Protein 5HT7 (pdb70)

Solvent-accessible surface area: 11469 Å² total; per-residue (Å²): 13,2,0,4,12,43,40,74,29,50,6,71,29,8,17,6,47,88,44,12,32,47,5,70,47,7,141,41,10,142,44,71,6,142,0,0,4,4,113,60,15,50,6,82,0,13,111,89,60,89,75,102,42,72,14,171,32,86,3,20,88,29,74,32,58,38,0,52,120,107,50,1,97,74,5,7,0,0,83,82,61,83,12,2,0,4,16,47,39,83,30,44,5,60,24,10,22,8,36,94,51,14,35,53,5,67,50,8,140,29,13,122,51,75,7,136,0,0,4,3,110,62,13,46,4,80,0,15,114,87,60,98,58,102,39,70,9,175,31,90,3,18,89,29,73,34,58,35,0,69,120,110,55,4,94,70,5,7,0,0,76,73,71,82,10,1,0,4,14,55,42,71,25,36,9,66,26,9,21,7,41,96,52,12,34,52,2,60,59,7,142,35,3,137,47,57,3,120,0,0,4,4,100,59,16,50,5,80,0,12,112,87,61,93,61,104,43,70,15,181,32,82,2,21,84,27,63,30,60,37,0,62,120,114,56,4,99,64,5,8,0,0,72,83,63,81

Radius of gyration: 18.24 Å; Cα contacts (8 Å, |Δi|>4): 646; chains: 3; bounding box: 51×49×30 Å

Sequence (246 aa):
AVLFADANQRGVHKHIFESDADVGADIAFNATPRSMVVLSGVWRLYREPNFQSPYEAEFGPGIYPSIADYGINVIGSMKRISAVLFADANQRGVHKHIFESDADVGADIAFNATPRSMVVLSGVWRLYREPNFQSPYEAEFGPGIYPSIADYGINVIGSMKRISAVLFADANQRGVHKHIFESDADVGADIAFNATPRSMVVLSGVWRLYREPNFQSPYEAEFGPGIYPSIADYGINVIGSMKRIS

Secondary structure (DSSP, 8-state):
-EEEEETTTEEEEEE-SSEES-GGG-TT--S---EEEE-SS-EEEEEETTTEEEEEEEE-SEEES-GGGGT----SEEEE--/-EEEEETTTEEEEEE--SEES-GGG-TT--S---EEEE-SS-EEEEEEGGGEEEEEEEE-SEEES-GGGGT----SEEEE--/-EEEEETTTEEEEEE--SEES-GGG-TT--S---EEEE-SS-EEEEEEGGGEEEEEEEE-SEEES-GGGGT----SEEEE--

Organism: Methanothrix thermoacetophila (strain DSM 6194 / JCM 14653 / NBRC 101360 / PT) (NCBI:txid349307)

Foldseek 3Di:
DKFAQAFPRDHDMDDDDQKDQFPPVPPSCPHFTFWDAAQAAKKWFAQAGRPPHTQPDIDGGDTGRGCVVSVGGHGGMMGGPD/DKFAQAFPRDHDMDDDDQKDQFPPVDPSVPHWTFWDAAQAAKKWFAQAGRRPHIQPDIGGGDTGRGCVVSVDTHGGMMGGPD/DKFAQAFPRDHQIDDDDQKDQFPCVDPSDPHFGFWDFAQAAKKWFAQAGRPPHIDPDIDGGDTGRGCVVVVDTHGGMMGGPD

Structure (mmCIF, N/CA/C/O backbone):
data_5HT7
#
_entry.id   5HT7
#
_cell.length_a   94.732
_cell.length_b   52.821
_cell.length_c   51.718
_cell.angle_alpha   90.00
_cell.angle_beta   100.48
_cell.angle_gamma   90.00
#
_symmetry.space_group_name_H-M   'C 1 2 1'
#
loop_
_entity.id
_entity.type
_entity.pdbx_description
1 polymer 'Uncharacterized protein'
2 non-polymer 'FE (II) ION'
3 water water
#
loop_
_atom_site.group_PDB
_atom_site.id
_atom_site.type_symbol
_atom_site.label_atom_id
_atom_site.label_alt_id
_atom_site.label_comp_id
_atom_site.label_asym_id
_atom_site.label_entity_id
_atom_site.label_seq_id
_atom_site.pdbx_PDB_ins_code
_atom_site.Cartn_x
_atom_site.Cartn_y
_atom_site.Cartn_z
_atom_site.occupancy
_atom_site.B_iso_or_equiv
_atom_site.auth_seq_id
_atom_site.auth_comp_id
_atom_site.auth_asym_id
_atom_site.auth_atom_id
_atom_site.pdbx_PDB_model_num
ATOM 1 N N . ALA A 1 2 ? 11.024 26.166 15.967 1.00 25.81 2 ALA A N 1
ATOM 2 C CA . ALA A 1 2 ? 9.835 25.579 15.351 1.00 24.85 2 ALA A CA 1
ATOM 3 C C . ALA A 1 2 ? 10.230 24.840 14.096 1.00 19.72 2 ALA A C 1
ATOM 4 O O . ALA A 1 2 ? 11.306 25.085 13.554 1.00 20.55 2 ALA A O 1
ATOM 6 N N . VAL A 1 3 ? 9.363 23.941 13.636 1.00 20.77 3 VAL A N 1
ATOM 7 C CA . VAL A 1 3 ? 9.567 23.285 12.354 1.00 18.02 3 VAL A CA 1
ATOM 8 C C . VAL A 1 3 ? 8.332 23.425 11.476 1.00 19.32 3 VAL A C 1
ATOM 9 O O . VAL A 1 3 ? 7.227 23.153 11.931 1.00 18.89 3 VAL A O 1
ATOM 13 N N . LEU A 1 4 ? 8.529 23.853 10.231 1.00 19.89 4 LEU A N 1
ATOM 14 C CA . LEU A 1 4 ? 7.444 23.961 9.252 1.00 18.64 4 LEU A CA 1
ATOM 15 C C . LEU A 1 4 ? 7.515 22.788 8.311 1.00 20.04 4 LEU A C 1
ATOM 16 O O . LEU A 1 4 ? 8.603 22.330 7.989 1.00 18.53 4 LEU A O 1
ATOM 21 N N . PHE A 1 5 ? 6.355 22.335 7.845 1.00 21.81 5 PHE A N 1
ATOM 22 C CA . PHE A 1 5 ? 6.277 21.190 6.952 1.00 19.21 5 PHE A CA 1
ATOM 23 C C . PHE A 1 5 ? 5.399 21.525 5.754 1.00 22.87 5 PHE A C 1
ATOM 24 O O . PHE A 1 5 ? 4.341 22.138 5.910 1.00 22.15 5 PHE A O 1
ATOM 32 N N . ALA A 1 6 ? 5.825 21.105 4.572 1.00 20.82 6 ALA A N 1
ATOM 33 C CA . ALA A 1 6 ? 5.057 21.349 3.349 1.00 26.35 6 ALA A CA 1
ATOM 34 C C . ALA A 1 6 ? 3.698 20.645 3.340 1.00 25.45 6 ALA A C 1
ATOM 35 O O . ALA A 1 6 ? 2.729 21.173 2.805 1.00 27.55 6 ALA A O 1
ATOM 37 N N . ASP A 1 7 ? 3.617 19.448 3.910 1.00 25.21 7 ASP A N 1
ATOM 38 C CA . ASP A 1 7 ? 2.353 18.727 3.916 1.00 25.62 7 ASP A CA 1
ATOM 39 C C . ASP A 1 7 ? 1.750 18.672 5.306 1.00 25.41 7 ASP A C 1
ATOM 40 O O . ASP A 1 7 ? 2.432 18.898 6.303 1.00 25.05 7 ASP A O 1
ATOM 45 N N . ALA A 1 8 ? 0.462 18.354 5.367 1.00 27.52 8 ALA A N 1
ATOM 46 C CA . ALA A 1 8 ? -0.205 18.156 6.641 1.00 26.68 8 ALA A CA 1
ATOM 47 C C . ALA A 1 8 ? 0.418 16.987 7.401 1.00 27.11 8 ALA A C 1
ATOM 48 O O . ALA A 1 8 ? 1.062 16.122 6.805 1.00 28.25 8 ALA A O 1
ATOM 50 N N . ASN A 1 9 ? 0.241 16.984 8.718 1.00 24.66 9 ASN A N 1
ATOM 51 C CA . ASN A 1 9 ? 0.669 15.883 9.571 1.00 27.17 9 ASN A CA 1
ATOM 52 C C . ASN A 1 9 ? 2.179 15.655 9.550 1.00 27.37 9 ASN A C 1
ATOM 53 O O . ASN A 1 9 ? 2.647 14.507 9.634 1.00 26.45 9 ASN A O 1
ATOM 58 N N . GLN A 1 10 ? 2.926 16.759 9.452 1.00 24.52 10 GLN A N 1
ATOM 59 C CA . GLN A 1 10 ? 4.377 16.745 9.639 1.00 22.63 10 GLN A CA 1
ATOM 60 C C . GLN A 1 10 ? 5.074 15.872 8.595 1.00 22.97 10 GLN A C 1
ATOM 61 O O . GLN A 1 10 ? 5.960 15.073 8.915 1.00 23.32 10 GLN A O 1
ATOM 67 N N . ARG A 1 11 ? 4.670 16.038 7.341 1.00 24.04 11 ARG A N 1
ATOM 68 C CA . ARG A 1 11 ? 5.276 15.313 6.242 1.00 21.61 11 ARG A CA 1
ATOM 69 C C . ARG A 1 11 ? 5.671 16.290 5.146 1.00 25.77 11 ARG A C 1
ATOM 70 O O . ARG A 1 11 ? 5.306 17.470 5.198 1.00 21.77 11 ARG A O 1
ATOM 78 N N . GLY A 1 12 ? 6.429 15.816 4.162 1.00 21.28 12 GLY A N 1
ATOM 79 C CA . GLY A 1 12 ? 6.921 16.689 3.112 1.00 23.83 12 GLY A CA 1
ATOM 80 C C . GLY A 1 12 ? 8.203 17.397 3.516 1.00 24.60 12 GLY A C 1
ATOM 81 O O . GLY A 1 12 ? 8.704 17.194 4.626 1.00 21.72 12 GLY A O 1
ATOM 82 N N . VAL A 1 13 ? 8.753 18.214 2.617 1.00 23.87 13 VAL A N 1
ATOM 83 C CA . VAL A 1 13 ? 9.966 18.962 2.940 1.00 21.30 13 VAL A CA 1
ATOM 84 C C . VAL A 1 13 ? 9.717 19.831 4.181 1.00 23.46 13 VAL A C 1
ATOM 85 O O . VAL A 1 13 ? 8.605 20.289 4.415 1.00 21.11 13 VAL A O 1
ATOM 89 N N . HIS A 1 14 ? 10.749 20.009 4.998 1.00 22.11 14 HIS A N 1
ATOM 90 C CA . HIS A 1 14 ? 10.570 20.739 6.242 1.00 18.31 14 HIS A CA 1
ATOM 91 C C . HIS A 1 14 ? 11.613 21.835 6.362 1.00 20.28 14 HIS A C 1
ATOM 92 O O . HIS A 1 14 ? 12.618 21.835 5.645 1.00 21.17 14 HIS A O 1
ATOM 99 N N . LYS A 1 15 ? 11.356 22.767 7.274 1.00 19.01 15 LYS A N 1
ATOM 100 C CA . LYS A 1 15 ? 12.182 23.942 7.466 1.00 20.90 15 LYS A CA 1
ATOM 101 C C . LYS A 1 15 ? 12.283 24.256 8.955 1.00 18.93 15 LYS A C 1
ATOM 102 O O . LYS A 1 15 ? 11.267 24.419 9.616 1.00 17.17 15 LYS A O 1
ATOM 108 N N . HIS A 1 16 ? 13.507 24.345 9.465 1.00 19.35 16 HIS A N 1
ATOM 109 C CA . HIS A 1 16 ? 13.753 24.695 10.860 1.00 18.84 16 HIS A CA 1
ATOM 110 C C . HIS A 1 16 ? 13.835 26.186 11.049 1.00 20.82 16 HIS A C 1
ATOM 111 O O . HIS A 1 16 ? 14.553 26.874 10.305 1.00 20.38 16 HIS A O 1
ATOM 118 N N . ILE A 1 17 ? 13.136 26.677 12.064 1.00 19.07 17 ILE A N 1
ATOM 119 C CA . ILE A 1 17 ? 13.147 28.101 12.380 1.00 21.87 17 ILE A CA 1
ATOM 120 C C . ILE A 1 17 ? 13.796 28.312 13.738 1.00 22.90 17 ILE A C 1
ATOM 121 O O . ILE A 1 17 ? 13.333 27.766 14.738 1.00 22.89 17 ILE A O 1
ATOM 126 N N . PHE A 1 18 ? 14.872 29.091 13.770 1.00 23.15 18 PHE A N 1
ATOM 127 C CA . PHE A 1 18 ? 15.553 29.369 15.020 1.00 27.68 18 PHE A CA 1
ATOM 128 C C . PHE A 1 18 ? 15.327 30.823 15.374 1.00 25.02 18 PHE A C 1
ATOM 129 O O . PHE A 1 18 ? 15.822 31.715 14.684 1.00 25.94 18 PHE A O 1
ATOM 137 N N . GLU A 1 19 ? 14.519 31.033 16.410 1.00 22.37 19 GLU A N 1
ATOM 138 C CA . GLU A 1 19 ? 14.190 32.367 16.937 1.00 27.79 19 GLU A CA 1
ATOM 139 C C . GLU A 1 19 ? 13.266 33.171 16.031 1.00 27.18 19 GLU A C 1
ATOM 140 O O . GLU A 1 19 ? 12.234 33.664 16.483 1.00 30.81 19 GLU A O 1
ATOM 146 N N . SER A 1 20 ? 13.627 33.311 14.758 1.00 25.16 20 SER A N 1
ATOM 147 C CA . SER A 1 20 ? 12.764 34.027 13.826 1.00 24.02 20 SER A CA 1
ATOM 148 C C . SER A 1 20 ? 13.161 33.775 12.399 1.00 25.24 20 SER A C 1
ATOM 149 O O . SER A 1 20 ? 14.251 33.261 12.126 1.00 24.52 20 SER A O 1
ATOM 152 N N . ASP A 1 21 ? 12.263 34.139 11.488 1.00 24.82 21 ASP A N 1
ATOM 153 C CA . ASP A 1 21 ? 12.583 34.190 10.071 1.00 27.68 21 ASP A CA 1
ATOM 154 C C . ASP A 1 21 ? 11.833 35.363 9.473 1.00 28.68 21 ASP A C 1
ATOM 155 O O . ASP A 1 21 ? 10.605 35.341 9.418 1.00 28.04 21 ASP A O 1
ATOM 160 N N . ALA A 1 22 ? 12.565 36.385 9.026 1.00 26.52 22 ALA A N 1
ATOM 161 C CA . ALA A 1 22 ? 11.929 37.599 8.526 1.00 28.83 22 ALA A CA 1
ATOM 162 C C . ALA A 1 22 ? 11.426 37.441 7.097 1.00 28.74 22 ALA A C 1
ATOM 163 O O . ALA A 1 22 ? 10.764 38.328 6.574 1.00 26.35 22 ALA A O 1
ATOM 165 N N . ASP A 1 23 ? 11.738 36.316 6.460 1.00 27.74 23 ASP A N 1
ATOM 166 C CA . ASP A 1 23 ? 11.390 36.147 5.052 1.00 26.03 23 ASP A CA 1
ATOM 167 C C . ASP A 1 23 ? 11.351 34.668 4.685 1.00 25.34 23 ASP A C 1
ATOM 168 O O . ASP A 1 23 ? 12.247 34.182 4.003 1.00 26.75 23 ASP A O 1
ATOM 173 N N . VAL A 1 24 ? 10.326 33.960 5.157 1.00 24.77 24 VAL A N 1
ATOM 174 C CA . VAL A 1 24 ? 10.228 32.513 4.934 1.00 25.36 24 VAL A CA 1
ATOM 175 C C . VAL A 1 24 ? 10.245 32.198 3.437 1.00 29.24 24 VAL A C 1
ATOM 176 O O . VAL A 1 24 ? 10.913 31.253 2.992 1.00 30.36 24 VAL A O 1
ATOM 180 N N . GLY A 1 25 ? 9.565 33.034 2.655 1.00 27.34 25 GLY A N 1
ATOM 181 C CA . GLY A 1 25 ? 9.436 32.815 1.219 1.00 27.65 25 GLY A CA 1
ATOM 182 C C . GLY A 1 25 ? 10.698 33.050 0.407 1.00 28.73 25 GLY A C 1
ATOM 183 O O . GLY A 1 25 ? 10.738 32.777 -0.792 1.00 30.19 25 GLY A O 1
ATOM 184 N N . ALA A 1 26 ? 11.731 33.572 1.056 1.00 27.08 26 ALA A N 1
ATOM 185 C CA . ALA A 1 26 ? 13.009 33.796 0.399 1.00 30.73 26 ALA A CA 1
ATOM 186 C C . ALA A 1 26 ? 13.838 32.507 0.374 1.00 31.32 26 ALA A C 1
ATOM 187 O O . ALA A 1 26 ? 14.873 32.446 -0.280 1.00 33.10 26 ALA A O 1
ATOM 189 N N . ASP A 1 27 ? 13.367 31.481 1.079 1.00 28.16 27 ASP A N 1
ATOM 190 C CA . ASP A 1 27 ? 14.050 30.190 1.135 1.00 29.66 27 ASP A CA 1
ATOM 191 C C . ASP A 1 27 ? 13.669 29.334 -0.065 1.00 30.56 27 ASP A C 1
ATOM 192 O O . ASP A 1 27 ? 12.625 28.697 -0.061 1.00 30.99 27 ASP A O 1
ATOM 197 N N . ILE A 1 28 ? 14.532 29.299 -1.075 1.00 34.79 28 ILE A N 1
ATOM 198 C CA . ILE A 1 28 ? 14.247 28.564 -2.305 1.00 39.00 28 ILE A CA 1
ATOM 199 C C . ILE A 1 28 ? 14.131 27.061 -2.088 1.00 39.79 28 ILE A C 1
ATOM 200 O O . ILE A 1 28 ? 13.478 26.364 -2.870 1.00 42.21 28 ILE A O 1
ATOM 205 N N . ALA A 1 29 ? 14.753 26.560 -1.026 1.00 38.23 29 ALA A N 1
ATOM 206 C CA . ALA A 1 29 ? 14.711 25.132 -0.724 1.00 34.97 29 ALA A CA 1
ATOM 207 C C . ALA A 1 29 ? 13.389 24.742 -0.077 1.00 34.63 29 ALA A C 1
ATOM 208 O O . ALA A 1 29 ? 13.096 23.562 0.102 1.00 35.69 29 ALA A O 1
ATOM 210 N N . PHE A 1 30 ? 12.595 25.743 0.282 1.00 33.26 30 PHE A N 1
ATOM 211 C CA . PHE A 1 30 ? 11.282 25.499 0.863 1.00 32.04 30 PHE A CA 1
ATOM 212 C C . PHE A 1 30 ? 10.227 26.107 -0.061 1.00 37.85 30 PHE A C 1
ATOM 213 O O . PHE A 1 30 ? 9.497 27.016 0.322 1.00 33.01 30 PHE A O 1
ATOM 221 N N . ASN A 1 31 ? 10.181 25.605 -1.291 1.00 41.68 31 ASN A N 1
ATOM 222 C CA . ASN A 1 31 ? 9.267 26.122 -2.300 1.00 41.10 31 ASN A CA 1
ATOM 223 C C . ASN A 1 31 ? 7.866 25.544 -2.108 1.00 42.78 31 ASN A C 1
ATOM 224 O O . ASN A 1 31 ? 7.392 24.758 -2.934 1.00 39.97 31 ASN A O 1
ATOM 229 N N . ALA A 1 32 ? 7.215 25.935 -1.015 1.00 35.85 32 ALA A N 1
ATOM 230 C CA . ALA A 1 32 ? 5.877 25.450 -0.699 1.00 38.38 32 ALA A CA 1
ATOM 231 C C . ALA A 1 32 ? 5.269 26.268 0.422 1.00 38.07 32 ALA A C 1
ATOM 232 O O . ALA A 1 32 ? 5.975 26.801 1.276 1.00 35.45 32 ALA A O 1
ATOM 234 N N . THR A 1 33 ? 3.950 26.371 0.415 1.00 34.36 33 THR A N 1
ATOM 235 C CA . THR A 1 33 ? 3.253 26.943 1.546 1.00 38.37 33 THR A CA 1
ATOM 236 C C . THR A 1 33 ? 3.235 25.895 2.635 1.00 32.44 33 THR A C 1
ATOM 237 O O . THR A 1 33 ? 3.003 24.715 2.368 1.00 35.80 33 THR A O 1
ATOM 241 N N . PRO A 1 34 ? 3.523 26.302 3.869 1.00 26.73 34 PRO A N 1
ATOM 242 C CA . PRO A 1 34 ? 3.523 25.298 4.938 1.00 28.03 34 PRO A CA 1
ATOM 243 C C . PRO A 1 34 ? 2.106 24.841 5.285 1.00 28.73 34 PRO A C 1
ATOM 244 O O . PRO A 1 34 ? 1.183 25.655 5.271 1.00 27.87 34 PRO A O 1
ATOM 248 N N . ARG A 1 35 ? 1.931 23.551 5.574 1.00 24.66 35 ARG A N 1
ATOM 249 C CA . ARG A 1 35 ? 0.621 23.029 5.928 1.00 21.72 35 ARG A CA 1
ATOM 250 C C . ARG A 1 35 ? 0.560 22.400 7.306 1.00 25.61 35 ARG A C 1
ATOM 251 O O . ARG A 1 35 ? -0.522 22.083 7.792 1.00 28.34 35 ARG A O 1
ATOM 259 N N . SER A 1 36 ? 1.715 22.206 7.941 1.00 23.43 36 SER A N 1
ATOM 260 C CA . SER A 1 36 ? 1.724 21.837 9.346 1.00 21.62 36 SER A CA 1
ATOM 261 C C . SER A 1 36 ? 2.974 22.377 10.021 1.00 20.20 36 SER A C 1
ATOM 262 O O . SER A 1 36 ? 3.873 22.903 9.363 1.00 19.09 36 SER A O 1
ATOM 265 N N . MET A 1 37 ? 3.006 22.266 11.342 1.00 20.50 37 MET A N 1
ATOM 266 C CA . MET A 1 37 ? 4.056 22.900 12.117 1.00 20.43 37 MET A CA 1
ATOM 267 C C . MET A 1 37 ? 4.235 22.208 13.454 1.00 22.63 37 MET A C 1
ATOM 268 O O . MET A 1 37 ? 3.263 21.722 14.055 1.00 23.08 37 MET A O 1
ATOM 273 N N . VAL A 1 38 ? 5.484 22.137 13.912 1.00 22.59 38 VAL A N 1
ATOM 274 C CA . VAL A 1 38 ? 5.754 21.692 15.262 1.00 23.64 38 VAL A CA 1
ATOM 275 C C . VAL A 1 38 ? 6.468 22.814 15.995 1.00 25.04 38 VAL A C 1
ATOM 276 O O . VAL A 1 38 ? 7.409 23.407 15.472 1.00 22.93 38 VAL A O 1
ATOM 280 N N . VAL A 1 39 ? 5.987 23.143 17.184 1.00 23.67 39 VAL A N 1
ATOM 281 C CA . VAL A 1 39 ? 6.667 24.127 18.012 1.00 25.17 39 VAL A CA 1
ATOM 282 C C . VAL A 1 39 ? 7.324 23.381 19.161 1.00 27.71 39 VAL A C 1
ATOM 283 O O . VAL A 1 39 ? 6.645 22.679 19.910 1.00 28.92 39 VAL A O 1
ATOM 287 N N . LEU A 1 40 ? 8.640 23.514 19.289 1.00 26.97 40 LEU A N 1
ATOM 288 C CA . LEU A 1 40 ? 9.380 22.766 20.300 1.00 32.51 40 LEU A CA 1
ATOM 289 C C . LEU A 1 40 ? 9.513 23.549 21.599 1.00 37.14 40 LEU A C 1
ATOM 290 O O . LEU A 1 40 ? 9.487 22.983 22.687 1.00 35.41 40 LEU A O 1
ATOM 295 N N . SER A 1 41 ? 9.657 24.858 21.483 1.00 35.01 41 SER A N 1
ATOM 296 C CA . SER A 1 41 ? 9.771 25.683 22.671 1.00 40.22 41 SER A CA 1
ATOM 297 C C . SER A 1 41 ? 9.338 27.101 22.373 1.00 37.26 41 SER A C 1
ATOM 298 O O . SER A 1 41 ? 9.412 27.557 21.230 1.00 41.87 41 SER A O 1
ATOM 301 N N . GLY A 1 42 ? 8.878 27.790 23.410 1.00 40.63 42 GLY A N 1
ATOM 302 C CA . GLY A 1 42 ? 8.462 29.168 23.286 1.00 37.73 42 GLY A CA 1
ATOM 303 C C . GLY A 1 42 ? 7.101 29.304 22.640 1.00 34.92 42 GLY A C 1
ATOM 304 O O . GLY A 1 42 ? 6.500 28.316 22.207 1.00 33.88 42 GLY A O 1
ATOM 305 N N . VAL A 1 43 ? 6.628 30.544 22.585 1.00 32.90 43 VAL A N 1
ATOM 306 C CA . VAL A 1 43 ? 5.378 30.901 21.940 1.00 33.47 43 VAL A CA 1
ATOM 307 C C . VAL A 1 43 ? 5.689 31.735 20.704 1.00 33.72 43 VAL A C 1
ATOM 308 O O . VAL A 1 43 ? 6.492 32.668 20.766 1.00 33.82 43 VAL A O 1
ATOM 312 N N . TRP A 1 44 ? 5.063 31.390 19.580 1.00 29.61 44 TRP A N 1
ATOM 313 C CA . TRP A 1 44 ? 5.417 32.005 18.304 1.00 28.82 44 TRP A CA 1
ATOM 314 C C . TRP A 1 44 ? 4.275 32.820 17.702 1.00 28.56 44 TRP A C 1
ATOM 315 O O . TRP A 1 44 ? 3.096 32.450 17.800 1.00 31.95 44 TRP A O 1
ATOM 326 N N . ARG A 1 45 ? 4.639 33.928 17.071 1.00 30.20 45 ARG A N 1
ATOM 327 C CA . ARG A 1 45 ? 3.700 34.712 16.289 1.00 30.84 45 ARG A CA 1
ATOM 328 C C . ARG A 1 45 ? 4.030 34.532 14.805 1.00 30.79 45 ARG A C 1
ATOM 329 O O . ARG A 1 45 ? 5.200 34.587 14.408 1.00 29.41 45 ARG A O 1
ATOM 337 N N . LEU A 1 46 ? 3.000 34.290 14.003 1.00 28.21 46 LEU A N 1
ATOM 338 C CA . LEU A 1 46 ? 3.145 34.086 12.562 1.00 26.98 46 LEU A CA 1
ATOM 339 C C . LEU A 1 46 ? 2.568 35.276 11.815 1.00 25.37 46 LEU A C 1
ATOM 340 O O . LEU A 1 46 ? 1.589 35.861 12.256 1.00 29.69 46 LEU A O 1
ATOM 345 N N . TYR A 1 47 ? 3.156 35.611 10.672 1.00 27.25 47 TYR A N 1
ATOM 346 C CA . TYR A 1 47 ? 2.749 36.790 9.913 1.00 30.43 47 TYR A CA 1
ATOM 347 C C . TYR A 1 47 ? 2.515 36.436 8.448 1.00 32.05 47 TYR A C 1
ATOM 348 O O . TYR A 1 47 ? 3.194 35.558 7.911 1.00 29.29 47 TYR A O 1
ATOM 357 N N . ARG A 1 48 ? 1.584 37.135 7.799 1.00 28.96 48 ARG A N 1
ATOM 358 C CA . ARG A 1 48 ? 1.297 36.906 6.380 1.00 28.75 48 ARG A CA 1
ATOM 359 C C . ARG A 1 48 ? 2.390 37.427 5.461 1.00 30.58 48 ARG A C 1
ATOM 360 O O . ARG A 1 48 ? 2.636 36.854 4.395 1.00 34.32 48 ARG A O 1
ATOM 368 N N . GLU A 1 49 ? 3.027 38.525 5.867 1.00 27.94 49 GLU A N 1
ATOM 369 C CA . GLU A 1 49 ? 4.015 39.205 5.037 1.00 30.62 49 GLU A CA 1
ATOM 370 C C . GLU A 1 49 ? 5.414 39.085 5.638 1.00 29.93 49 GLU A C 1
ATOM 371 O O . GLU A 1 49 ? 5.557 38.795 6.822 1.00 28.92 49 GLU A O 1
ATOM 377 N N . PRO A 1 50 ? 6.451 39.316 4.821 1.00 29.38 50 PRO A N 1
ATOM 378 C CA . PRO A 1 50 ? 7.822 39.349 5.343 1.00 27.39 50 PRO A CA 1
ATOM 379 C C . PRO A 1 50 ? 7.999 40.441 6.393 1.00 31.57 50 PRO A C 1
ATOM 380 O O . PRO A 1 50 ? 7.168 41.351 6.461 1.00 29.24 50 PRO A O 1
ATOM 384 N N . ASN A 1 51 ? 9.059 40.339 7.192 1.00 28.13 51 ASN A N 1
ATOM 385 C CA . ASN A 1 51 ? 9.480 41.434 8.066 1.00 30.87 51 ASN A CA 1
ATOM 386 C C . ASN A 1 51 ? 8.464 41.745 9.148 1.00 31.50 51 ASN A C 1
ATOM 387 O O . ASN A 1 51 ? 8.275 42.909 9.530 1.00 31.94 51 ASN A O 1
ATOM 392 N N . PHE A 1 52 ? 7.809 40.688 9.620 1.00 29.74 52 PHE A N 1
ATOM 393 C CA . PHE A 1 52 ? 6.961 40.728 10.805 1.00 28.29 52 PHE A CA 1
ATOM 394 C C . PHE A 1 52 ? 5.825 41.732 10.654 1.00 32.16 52 PHE A C 1
ATOM 395 O O . PHE A 1 52 ? 5.543 42.516 11.558 1.00 30.57 52 PHE A O 1
ATOM 403 N N . GLN A 1 53 ? 5.175 41.676 9.495 1.00 31.19 53 GLN A N 1
ATOM 404 C CA . GLN A 1 53 ? 4.026 42.520 9.203 1.00 32.06 53 GLN A CA 1
ATOM 405 C C . GLN A 1 53 ? 2.792 41.674 8.900 1.00 34.87 53 GLN A C 1
ATOM 406 O O . GLN A 1 53 ? 2.897 40.589 8.318 1.00 27.97 53 GLN A O 1
ATOM 412 N N . SER A 1 54 ? 1.638 42.181 9.330 1.00 30.44 54 SER A N 1
ATOM 413 C CA . SER A 1 54 ? 0.341 41.524 9.193 1.00 33.98 54 SER A CA 1
ATOM 414 C C . SER A 1 54 ? 0.286 40.174 9.902 1.00 33.76 54 SER A C 1
ATOM 415 O O . SER A 1 54 ? 0.239 39.118 9.252 1.00 30.47 54 SER A O 1
ATOM 418 N N . PRO A 1 55 ? 0.249 40.207 11.237 1.00 33.21 55 PRO A N 1
ATOM 419 C CA . PRO A 1 55 ? 0.233 38.978 12.035 1.00 31.35 55 PRO A CA 1
ATOM 420 C C . PRO A 1 55 ? -1.107 38.256 12.002 1.00 34.71 55 PRO A C 1
ATOM 421 O O . PRO A 1 55 ? -2.157 38.887 11.912 1.00 30.08 55 PRO A O 1
ATOM 425 N N . TYR A 1 56 ? -1.055 36.930 12.049 1.00 34.00 56 TYR A N 1
ATOM 426 C CA . TYR A 1 56 ? -2.231 36.128 12.330 1.00 36.62 56 TYR A CA 1
ATOM 427 C C . TYR A 1 56 ? -2.584 36.298 13.802 1.00 36.48 56 TYR A C 1
ATOM 428 O O . TYR A 1 56 ? -1.716 36.600 14.609 1.00 35.30 56 TYR A O 1
ATOM 437 N N . GLU A 1 57 ? -3.848 36.106 14.155 1.00 39.94 57 GLU A N 1
ATOM 438 C CA . GLU A 1 57 ? -4.263 36.311 15.540 1.00 44.67 57 GLU A CA 1
ATOM 439 C C . GLU A 1 57 ? -3.815 35.154 16.429 1.00 45.44 57 GLU A C 1
ATOM 440 O O . GLU A 1 57 ? -3.348 35.366 17.555 1.00 46.96 57 GLU A O 1
ATOM 446 N N . ALA A 1 58 ? -3.940 33.936 15.913 1.00 44.91 58 ALA A N 1
ATOM 447 C CA . ALA A 1 58 ? -3.563 32.742 16.659 1.00 44.73 58 ALA A CA 1
ATOM 448 C C . ALA A 1 58 ? -2.066 32.703 16.946 1.00 47.48 58 ALA A C 1
ATOM 449 O O . ALA A 1 58 ? -1.251 32.833 16.027 1.00 44.11 58 ALA A O 1
ATOM 451 N N . GLU A 1 59 ? -1.716 32.510 18.216 1.00 46.82 59 GLU A N 1
ATOM 452 C CA . GLU A 1 59 ? -0.324 32.340 18.620 1.00 41.45 59 GLU A CA 1
ATOM 453 C C . GLU A 1 59 ? -0.067 30.921 19.112 1.00 40.39 59 GLU A C 1
ATOM 454 O O . GLU A 1 59 ? -0.940 30.294 19.716 1.00 39.47 59 GLU A O 1
ATOM 460 N N . PHE A 1 60 ? 1.139 30.417 18.863 1.00 36.19 60 PHE A N 1
ATOM 461 C CA . PHE A 1 60 ? 1.389 28.985 19.019 1.00 33.85 60 PHE A CA 1
ATOM 462 C C . PHE A 1 60 ? 2.473 28.669 20.036 1.00 34.93 60 PHE A C 1
ATOM 463 O O . PHE A 1 60 ? 3.635 29.038 19.854 1.00 33.82 60 PHE A O 1
ATOM 471 N N . GLY A 1 61 ? 2.087 27.978 21.104 1.00 33.15 61 GLY A N 1
ATOM 472 C CA . GLY A 1 61 ? 3.042 27.497 22.084 1.00 31.70 61 GLY A CA 1
ATOM 473 C C . GLY A 1 61 ? 3.478 26.104 21.676 1.00 33.16 61 GLY A C 1
ATOM 474 O O . GLY A 1 61 ? 3.072 25.624 20.617 1.00 33.10 61 GLY A O 1
ATOM 475 N N . PRO A 1 62 ? 4.292 25.443 22.510 1.00 33.83 62 PRO A N 1
ATOM 476 C CA . PRO A 1 62 ? 4.786 24.095 22.192 1.00 33.00 62 PRO A CA 1
ATOM 477 C C . PRO A 1 62 ? 3.653 23.137 21.853 1.00 34.17 62 PRO A C 1
ATOM 478 O O . PRO A 1 62 ? 2.615 23.175 22.512 1.00 32.13 62 PRO A O 1
ATOM 482 N N . GLY A 1 63 ? 3.839 22.320 20.817 1.00 28.58 63 GLY A N 1
ATOM 483 C CA . GLY A 1 63 ? 2.812 21.396 20.383 1.00 32.34 63 GLY A CA 1
ATOM 484 C C . GLY A 1 63 ? 2.968 20.959 18.936 1.00 31.89 63 GLY A C 1
ATOM 485 O O . GLY A 1 63 ? 3.873 21.401 18.233 1.00 28.01 63 GLY A O 1
ATOM 486 N N . ILE A 1 64 ? 2.067 20.090 18.503 1.00 28.28 64 ILE A N 1
ATOM 487 C CA . ILE A 1 64 ? 2.046 19.561 17.147 1.00 30.13 64 ILE A CA 1
ATOM 488 C C . ILE A 1 64 ? 0.777 20.041 16.441 1.00 33.16 64 ILE A C 1
ATOM 489 O O . ILE A 1 64 ? -0.337 19.785 16.912 1.00 35.91 64 ILE A O 1
ATOM 494 N N . TYR A 1 65 ? 0.944 20.741 15.321 1.00 28.74 65 TYR A N 1
ATOM 495 C CA . TYR A 1 65 ? -0.183 21.336 14.593 1.00 27.98 65 TYR A CA 1
ATOM 496 C C . TYR A 1 65 ? -0.300 20.772 13.178 1.00 28.23 65 TYR A C 1
ATOM 497 O O . TYR A 1 65 ? 0.265 21.319 12.236 1.00 27.16 65 TYR A O 1
ATOM 506 N N . PRO A 1 66 ? -1.050 19.668 13.029 1.00 32.57 66 PRO A N 1
ATOM 507 C CA . PRO A 1 66 ? -1.056 18.854 11.804 1.00 29.51 66 PRO A CA 1
ATOM 508 C C . PRO A 1 66 ? -1.710 19.512 10.606 1.00 29.52 66 PRO A C 1
ATOM 509 O O . PRO A 1 66 ? -1.521 19.034 9.489 1.00 28.79 66 PRO A O 1
ATOM 513 N N . SER A 1 67 ? -2.479 20.575 10.827 1.00 30.87 67 SER A N 1
ATOM 514 C CA . SER A 1 67 ? -3.142 21.261 9.721 1.00 28.49 67 SER A CA 1
ATOM 515 C C . SER A 1 67 ? -3.361 22.734 10.033 1.00 35.52 67 SER A C 1
ATOM 516 O O . SER A 1 67 ? -4.421 23.116 10.529 1.00 38.06 67 SER A O 1
ATOM 519 N N . ILE A 1 68 ? -2.376 23.574 9.739 1.00 33.00 68 ILE A N 1
ATOM 520 C CA . ILE A 1 68 ? -2.469 24.950 10.213 1.00 33.34 68 ILE A CA 1
ATOM 521 C C . ILE A 1 68 ? -3.497 25.752 9.405 1.00 35.84 68 ILE A C 1
ATOM 522 O O . ILE A 1 68 ? -3.876 26.846 9.802 1.00 38.51 68 ILE A O 1
ATOM 527 N N . ALA A 1 69 ? -3.963 25.196 8.291 1.00 36.73 69 ALA A N 1
ATOM 528 C CA . ALA A 1 69 ? -5.089 25.784 7.568 1.00 41.09 69 ALA A CA 1
ATOM 529 C C . ALA A 1 69 ? -6.331 25.880 8.459 1.00 42.85 69 ALA A C 1
ATOM 530 O O . ALA A 1 69 ? -7.158 26.770 8.276 1.00 45.45 69 ALA A O 1
ATOM 532 N N . ASP A 1 70 ? -6.453 24.976 9.428 1.00 42.14 70 ASP A N 1
ATOM 533 C CA . ASP A 1 70 ? -7.552 25.039 10.392 1.00 43.40 70 ASP A CA 1
ATOM 534 C C . ASP A 1 70 ? -7.574 26.368 11.152 1.00 46.50 70 ASP A C 1
ATOM 535 O O . ASP A 1 70 ? -8.635 26.853 11.541 1.00 48.76 70 ASP A O 1
ATOM 540 N N . TYR A 1 71 ? -6.398 26.947 11.362 1.00 42.94 71 TYR A N 1
ATOM 541 C CA . TYR A 1 71 ? -6.275 28.215 12.069 1.00 44.42 71 TYR A CA 1
ATOM 542 C C . TYR A 1 71 ? -6.345 29.390 11.097 1.00 44.60 71 TYR A C 1
ATOM 543 O O . TYR A 1 71 ? -6.089 30.535 11.471 1.00 49.78 71 TYR A O 1
ATOM 552 N N . GLY A 1 72 ? -6.679 29.098 9.844 1.00 43.11 72 GLY A N 1
ATOM 553 C CA . GLY A 1 72 ? -6.793 30.124 8.822 1.00 43.56 72 GLY A CA 1
ATOM 554 C C . GLY A 1 72 ? -5.463 30.597 8.267 1.00 46.74 72 GLY A C 1
ATOM 555 O O . GLY A 1 72 ? -5.370 31.667 7.657 1.00 43.69 72 GLY A O 1
ATOM 556 N N . ILE A 1 73 ? -4.426 29.795 8.473 1.00 41.59 73 ILE A N 1
ATOM 557 C CA . ILE A 1 73 ? -3.096 30.157 8.019 1.00 37.22 73 ILE A CA 1
ATOM 558 C C . ILE A 1 73 ? -2.744 29.378 6.773 1.00 42.73 73 ILE A C 1
ATOM 559 O O . ILE A 1 73 ? -2.669 28.144 6.802 1.00 42.97 73 ILE A O 1
ATOM 564 N N . ASN A 1 74 ? -2.536 30.084 5.671 1.00 39.03 74 ASN A N 1
ATOM 565 C CA . ASN A 1 74 ? -2.195 29.400 4.432 1.00 44.76 74 ASN A CA 1
ATOM 566 C C . ASN A 1 74 ? -0.837 29.852 3.896 1.00 43.97 74 ASN A C 1
ATOM 567 O O . ASN A 1 74 ? -0.194 29.136 3.127 1.00 42.40 74 ASN A O 1
ATOM 572 N N . VAL A 1 75 ? -0.397 31.034 4.316 1.00 38.71 75 VAL A N 1
ATOM 573 C CA . VAL A 1 75 ? 0.915 31.529 3.931 1.00 35.99 75 VAL A CA 1
ATOM 574 C C . VAL A 1 75 ? 1.625 32.138 5.139 1.00 35.49 75 VAL A C 1
ATOM 575 O O . VAL A 1 75 ? 1.001 32.788 5.973 1.00 33.79 75 VAL A O 1
ATOM 579 N N . ILE A 1 76 ? 2.927 31.897 5.249 1.00 32.27 76 ILE A N 1
ATOM 580 C CA . ILE A 1 76 ? 3.710 32.474 6.337 1.00 25.95 76 ILE A CA 1
ATOM 581 C C . ILE A 1 76 ? 4.847 33.289 5.746 1.00 30.50 76 ILE A C 1
ATOM 582 O O . ILE A 1 76 ? 5.828 32.741 5.236 1.00 26.00 76 ILE A O 1
ATOM 587 N N . GLY A 1 77 ? 4.716 34.610 5.790 1.00 26.57 77 GLY A N 1
ATOM 588 C CA . GLY A 1 77 ? 5.751 35.450 5.232 1.00 24.85 77 GLY A CA 1
ATOM 589 C C . GLY A 1 77 ? 6.909 35.606 6.196 1.00 24.49 77 GLY A C 1
ATOM 590 O O . GLY A 1 77 ? 8.043 35.837 5.781 1.00 26.83 77 GLY A O 1
ATOM 591 N N . SER A 1 78 ? 6.611 35.514 7.486 1.00 25.22 78 SER A N 1
ATOM 592 C CA . SER A 1 78 ? 7.631 35.619 8.523 1.00 26.78 78 SER A CA 1
ATOM 593 C C . SER A 1 78 ? 7.070 35.065 9.828 1.00 25.23 78 SER A C 1
ATOM 594 O O . SER A 1 78 ? 5.856 34.871 9.960 1.00 28.32 78 SER A O 1
ATOM 597 N N . MET A 1 79 ? 7.951 34.792 10.784 1.00 25.76 79 MET A N 1
ATOM 598 C CA . MET A 1 79 ? 7.519 34.332 12.099 1.00 25.83 79 MET A CA 1
ATOM 599 C C . MET A 1 79 ? 8.623 34.566 13.112 1.00 26.02 79 MET A C 1
ATOM 600 O O . MET A 1 79 ? 9.798 34.615 12.759 1.00 27.97 79 MET A O 1
ATOM 605 N N . LYS A 1 80 ? 8.244 34.715 14.372 1.00 23.79 80 LYS A N 1
ATOM 606 C CA . LYS A 1 80 ? 9.226 34.979 15.416 1.00 27.14 80 LYS A CA 1
ATOM 607 C C . LYS A 1 80 ? 8.718 34.534 16.779 1.00 30.17 80 LYS A C 1
ATOM 608 O O . LYS A 1 80 ? 7.517 34.534 17.053 1.00 30.14 80 LYS A O 1
ATOM 614 N N . ARG A 1 81 ? 9.661 34.138 17.619 1.00 27.89 81 ARG A N 1
ATOM 615 C CA . ARG A 1 81 ? 9.378 33.742 18.981 1.00 29.55 81 ARG A CA 1
ATOM 616 C C . ARG A 1 81 ? 9.121 34.998 19.797 1.00 36.10 81 ARG A C 1
ATOM 617 O O . ARG A 1 81 ? 9.935 35.913 19.786 1.00 34.75 81 ARG A O 1
ATOM 625 N N . ILE A 1 82 ? 7.993 35.060 20.494 1.00 34.48 82 ILE A N 1
ATOM 626 C CA . ILE A 1 82 ? 7.700 36.261 21.275 1.00 40.39 82 ILE A CA 1
ATOM 627 C C . ILE A 1 82 ? 8.010 36.085 22.758 1.00 42.63 82 ILE A C 1
ATOM 628 O O . ILE A 1 82 ? 8.087 37.066 23.507 1.00 43.45 82 ILE A O 1
ATOM 633 N N . SER A 1 83 ? 8.200 34.839 23.177 1.00 40.33 83 SER A N 1
ATOM 634 C CA . SER A 1 83 ? 8.552 34.542 24.558 1.00 45.50 83 SER A CA 1
ATOM 635 C C . SER A 1 83 ? 9.310 33.226 24.646 1.00 45.98 83 SER A C 1
ATOM 636 O O . SER A 1 83 ? 9.029 32.295 23.890 1.00 45.87 83 SER A O 1
ATOM 639 N N . ALA B 1 2 ? 12.982 11.676 17.448 1.00 21.68 2 ALA B N 1
ATOM 640 C CA . ALA B 1 2 ? 14.008 10.881 16.780 1.00 17.54 2 ALA B CA 1
ATOM 641 C C . ALA B 1 2 ? 14.221 11.438 15.377 1.00 19.29 2 ALA B C 1
ATOM 642 O O . ALA B 1 2 ? 13.388 12.210 14.879 1.00 20.13 2 ALA B O 1
ATOM 644 N N . VAL B 1 3 ? 15.333 11.067 14.749 1.00 18.77 3 VAL B N 1
ATOM 645 C CA . VAL B 1 3 ? 15.597 11.480 13.366 1.00 18.70 3 VAL B CA 1
ATOM 646 C C . VAL B 1 3 ? 16.002 10.257 12.546 1.00 18.18 3 VAL B C 1
ATOM 647 O O . VAL B 1 3 ? 16.942 9.545 12.919 1.00 16.74 3 VAL B O 1
ATOM 651 N N . LEU B 1 4 ? 15.316 10.035 11.428 1.00 16.98 4 LEU B N 1
ATOM 652 C CA . LEU B 1 4 ? 15.637 8.924 10.533 1.00 18.71 4 LEU B CA 1
ATOM 653 C C . LEU B 1 4 ? 16.497 9.433 9.381 1.00 19.39 4 LEU B C 1
ATOM 654 O O . LEU B 1 4 ? 16.222 10.511 8.875 1.00 19.19 4 LEU B O 1
ATOM 659 N N . PHE B 1 5 ? 17.513 8.673 8.962 1.00 20.14 5 PHE B N 1
ATOM 660 C CA . PHE B 1 5 ? 18.342 9.066 7.809 1.00 18.55 5 PHE B CA 1
ATOM 661 C C . PHE B 1 5 ? 18.338 7.977 6.728 1.00 20.93 5 PHE B C 1
ATOM 662 O O . PHE B 1 5 ? 18.386 6.788 7.035 1.00 20.25 5 PHE B O 1
ATOM 670 N N . ALA B 1 6 ? 18.303 8.391 5.464 1.00 21.87 6 ALA B N 1
ATOM 671 C CA . ALA B 1 6 ? 18.222 7.439 4.352 1.00 24.61 6 ALA B CA 1
ATOM 672 C C . ALA B 1 6 ? 19.538 6.691 4.166 1.00 24.17 6 ALA B C 1
ATOM 673 O O . ALA B 1 6 ? 19.546 5.549 3.709 1.00 25.68 6 ALA B O 1
ATOM 675 N N . ASP B 1 7 ? 20.649 7.338 4.505 1.00 22.11 7 ASP B N 1
ATOM 676 C CA . ASP B 1 7 ? 21.954 6.705 4.378 1.00 21.33 7 ASP B CA 1
ATOM 677 C C . ASP B 1 7 ? 22.527 6.362 5.743 1.00 24.57 7 ASP B C 1
ATOM 678 O O . ASP B 1 7 ? 22.149 6.947 6.751 1.00 22.97 7 ASP B O 1
ATOM 683 N N . ALA B 1 8 ? 23.442 5.402 5.776 1.00 21.50 8 ALA B N 1
ATOM 684 C CA . ALA B 1 8 ? 24.105 5.068 7.031 1.00 24.32 8 ALA B CA 1
ATOM 685 C C . ALA B 1 8 ? 24.943 6.241 7.534 1.00 22.65 8 ALA B C 1
ATOM 686 O O . ALA B 1 8 ? 25.259 7.169 6.774 1.00 24.67 8 ALA B O 1
ATOM 688 N N . ASN B 1 9 ? 25.292 6.205 8.819 1.00 21.93 9 ASN B N 1
ATOM 689 C CA . ASN B 1 9 ? 26.145 7.226 9.414 1.00 22.30 9 ASN B CA 1
ATOM 690 C C . ASN B 1 9 ? 25.529 8.625 9.324 1.00 26.40 9 ASN B C 1
ATOM 691 O O . ASN B 1 9 ? 26.234 9.616 9.113 1.00 24.39 9 ASN B O 1
ATOM 696 N N . GLN B 1 10 ? 24.211 8.686 9.485 1.00 21.67 10 GLN B N 1
ATOM 697 C CA . GLN B 1 10 ? 23.483 9.950 9.637 1.00 21.64 10 GLN B CA 1
ATOM 698 C C . GLN B 1 10 ? 23.699 10.884 8.445 1.00 22.99 10 GLN B C 1
ATOM 699 O O . GLN B 1 10 ? 24.006 12.062 8.617 1.00 21.91 10 GLN B O 1
ATOM 705 N N . ARG B 1 11 ? 23.516 10.354 7.242 1.00 23.59 11 ARG B N 1
ATOM 706 C CA . ARG B 1 11 ? 23.639 11.141 6.020 1.00 24.27 11 ARG B CA 1
ATOM 707 C C . ARG B 1 11 ? 22.426 10.884 5.144 1.00 23.96 11 ARG B C 1
ATOM 708 O O . ARG B 1 11 ? 21.596 10.031 5.458 1.00 20.84 11 ARG B O 1
ATOM 716 N N . GLY B 1 12 ? 22.294 11.643 4.057 1.00 22.73 12 GLY B N 1
ATOM 717 C CA . GLY B 1 12 ? 21.161 11.466 3.161 1.00 25.37 12 GLY B CA 1
ATOM 718 C C . GLY B 1 12 ? 19.926 12.220 3.629 1.00 24.18 12 GLY B C 1
ATOM 719 O O . GLY B 1 12 ? 19.976 12.928 4.639 1.00 21.08 12 GLY B O 1
ATOM 720 N N . VAL B 1 13 ? 18.825 12.082 2.892 1.00 20.30 13 VAL B N 1
ATOM 721 C CA . VAL B 1 13 ? 17.574 12.742 3.262 1.00 20.94 13 VAL B CA 1
ATOM 722 C C . VAL B 1 1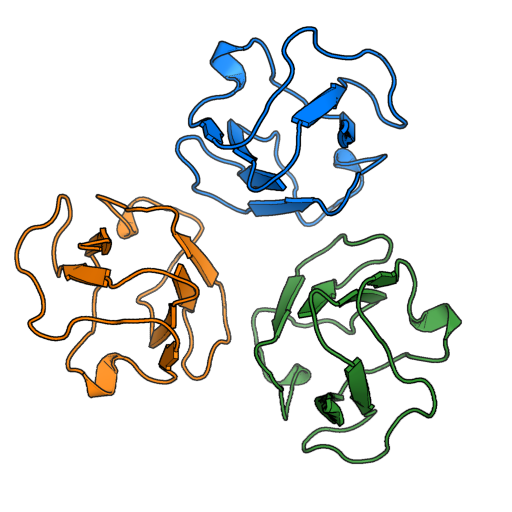3 ? 17.176 12.269 4.655 1.00 21.64 13 VAL B C 1
ATOM 723 O O . VAL B 1 13 ? 17.450 11.126 5.013 1.00 19.88 13 VAL B O 1
ATOM 727 N N . HIS B 1 14 ? 16.586 13.149 5.459 1.00 19.79 14 HIS B N 1
ATOM 728 C CA . HIS B 1 14 ? 16.253 12.765 6.819 1.00 22.14 14 HIS B CA 1
ATOM 729 C C . HIS B 1 14 ? 14.822 13.156 7.159 1.00 22.98 14 HIS B C 1
ATOM 730 O O . HIS B 1 14 ? 14.189 13.921 6.425 1.00 21.67 14 HIS B O 1
ATOM 737 N N . LYS B 1 15 ? 14.309 12.616 8.264 1.00 20.43 15 LYS B N 1
ATOM 738 C CA . LYS B 1 15 ? 12.914 12.805 8.656 1.00 17.81 15 LYS B CA 1
ATOM 739 C C . LYS B 1 15 ? 12.818 12.900 10.170 1.00 18.57 15 LYS B C 1
ATOM 740 O O . LYS B 1 15 ? 13.357 12.049 10.881 1.00 16.77 15 LYS B O 1
ATOM 746 N N . HIS B 1 16 ? 12.152 13.946 10.653 1.00 18.02 16 HIS B N 1
ATOM 747 C CA . HIS B 1 16 ? 11.967 14.150 12.094 1.00 16.60 16 HIS B CA 1
ATOM 748 C C . HIS B 1 16 ? 10.708 13.504 12.598 1.00 19.92 16 HIS B C 1
ATOM 749 O O . HIS B 1 16 ? 9.631 13.686 12.014 1.00 19.46 16 HIS B O 1
ATOM 756 N N . ILE B 1 17 ? 10.844 12.779 13.705 1.00 18.18 17 ILE B N 1
ATOM 757 C CA . ILE B 1 17 ? 9.727 12.061 14.300 1.00 16.02 17 ILE B CA 1
ATOM 758 C C . ILE B 1 17 ? 9.404 12.675 15.638 1.00 17.68 17 ILE B C 1
ATOM 759 O O . ILE B 1 17 ? 10.288 12.833 16.477 1.00 18.90 17 ILE B O 1
ATOM 764 N N . PHE B 1 18 ? 8.141 13.024 15.835 1.00 18.81 18 PHE B N 1
ATOM 765 C CA . PHE B 1 18 ? 7.694 13.645 17.076 1.00 22.87 18 PHE B CA 1
ATOM 766 C C . PHE B 1 18 ? 6.727 12.724 17.794 1.00 21.02 18 PHE B C 1
ATOM 767 O O . PHE B 1 18 ? 5.594 12.579 17.373 1.00 22.85 18 PHE B O 1
ATOM 775 N N . GLU B 1 19 ? 7.212 12.090 18.862 1.00 23.80 19 GLU B N 1
ATOM 776 C CA . GLU B 1 19 ? 6.444 11.155 19.701 1.00 23.57 19 GLU B CA 1
ATOM 777 C C . GLU B 1 19 ? 6.084 9.844 19.001 1.00 25.78 19 GLU B C 1
ATOM 778 O O . GLU B 1 19 ? 6.267 8.780 19.572 1.00 23.67 19 GLU B O 1
ATOM 784 N N . SER B 1 20 ? 5.572 9.920 17.780 1.00 21.18 20 SER B N 1
ATOM 785 C CA . SER B 1 20 ? 5.208 8.717 17.027 1.00 24.15 20 SER B CA 1
ATOM 786 C C . SER B 1 20 ? 4.933 9.033 15.574 1.00 26.24 20 SER B C 1
ATOM 787 O O . SER B 1 20 ? 4.765 10.205 15.194 1.00 23.59 20 SER B O 1
ATOM 790 N N . ASP B 1 21 ? 4.873 7.972 14.772 1.00 22.45 21 ASP B N 1
ATOM 791 C CA . ASP B 1 21 ? 4.476 8.060 13.369 1.00 23.28 21 ASP B CA 1
ATOM 792 C C . ASP B 1 21 ? 3.841 6.720 13.017 1.00 20.95 21 ASP B C 1
ATOM 793 O O . ASP B 1 21 ? 4.526 5.710 12.992 1.00 21.53 21 ASP B O 1
ATOM 798 N N . ALA B 1 22 ? 2.533 6.714 12.785 1.00 23.09 22 ALA B N 1
ATOM 799 C CA . ALA B 1 22 ? 1.801 5.491 12.455 1.00 22.74 22 ALA B CA 1
ATOM 800 C C . ALA B 1 22 ? 1.998 5.046 11.002 1.00 26.41 22 ALA B C 1
ATOM 801 O O . ALA B 1 22 ? 1.574 3.961 10.610 1.00 23.71 22 ALA B O 1
ATOM 803 N N . ASP B 1 23 ? 2.649 5.872 10.194 1.00 24.86 23 ASP B N 1
ATOM 804 C CA . ASP B 1 23 ? 2.810 5.528 8.787 1.00 23.62 23 ASP B CA 1
ATOM 805 C C . ASP B 1 23 ? 3.982 6.288 8.184 1.00 28.01 23 ASP B C 1
ATOM 806 O O . ASP B 1 23 ? 3.786 7.278 7.466 1.00 25.05 23 ASP B O 1
ATOM 811 N N . VAL B 1 24 ? 5.198 5.834 8.486 1.00 23.24 24 VAL B N 1
ATOM 812 C CA . VAL B 1 24 ? 6.409 6.517 8.035 1.00 22.73 24 VAL B CA 1
ATOM 813 C C . VAL B 1 24 ? 6.474 6.630 6.506 1.00 26.23 24 VAL B C 1
ATOM 814 O O . VAL B 1 24 ? 6.872 7.670 5.960 1.00 24.67 24 VAL B O 1
ATOM 818 N N . GLY B 1 25 ? 6.049 5.566 5.833 1.00 21.98 25 GLY B N 1
ATOM 819 C CA . GLY B 1 25 ? 6.078 5.485 4.381 1.00 25.56 25 GLY B CA 1
ATOM 820 C C . GLY B 1 25 ? 5.139 6.440 3.667 1.00 27.42 25 GLY B C 1
ATOM 821 O O . GLY B 1 25 ? 5.268 6.663 2.461 1.00 31.40 25 GLY B O 1
ATOM 822 N N . ALA B 1 26 ? 4.190 7.003 4.403 1.00 25.89 26 ALA B N 1
ATOM 823 C CA . ALA B 1 26 ? 3.224 7.941 3.833 1.00 26.97 26 ALA B CA 1
ATOM 824 C C . ALA B 1 26 ? 3.852 9.281 3.443 1.00 29.28 26 ALA B C 1
ATOM 825 O O . ALA B 1 26 ? 3.240 10.070 2.720 1.00 30.33 26 ALA B O 1
ATOM 827 N N . ASP B 1 27 ? 5.067 9.539 3.918 1.00 26.45 27 ASP B N 1
ATOM 828 C CA . ASP B 1 27 ? 5.757 10.805 3.654 1.00 29.29 27 ASP B CA 1
ATOM 829 C C . ASP B 1 27 ? 6.432 10.789 2.286 1.00 32.38 27 ASP B C 1
ATOM 830 O O . ASP B 1 27 ? 7.419 10.092 2.089 1.00 31.29 27 ASP B O 1
ATOM 835 N N . ILE B 1 28 ? 5.920 11.588 1.355 1.00 33.58 28 ILE B N 1
ATOM 836 C CA . ILE B 1 28 ? 6.454 11.621 -0.009 1.00 35.04 28 ILE B CA 1
ATOM 837 C C . ILE B 1 28 ? 7.899 12.107 -0.091 1.00 35.09 28 ILE B C 1
ATOM 838 O O . ILE B 1 28 ? 8.608 11.775 -1.035 1.00 39.37 28 ILE B O 1
ATOM 843 N N . ALA B 1 29 ? 8.333 12.886 0.895 1.00 32.11 29 ALA B N 1
ATOM 844 C CA . ALA B 1 29 ? 9.667 13.469 0.888 1.00 32.54 29 ALA B CA 1
ATOM 845 C C . ALA B 1 29 ? 10.705 12.560 1.539 1.00 35.21 29 ALA B C 1
ATOM 846 O O . ALA B 1 29 ? 11.894 12.858 1.519 1.00 33.82 29 ALA B O 1
ATOM 848 N N . PHE B 1 30 ? 10.262 11.461 2.137 1.00 31.39 30 PHE B N 1
ATOM 849 C CA . PHE B 1 30 ? 11.214 10.511 2.688 1.00 31.59 30 PHE B CA 1
ATOM 850 C C . PHE B 1 30 ? 11.170 9.301 1.788 1.00 35.34 30 PHE B C 1
ATOM 851 O O . PHE B 1 30 ? 10.502 8.317 2.077 1.00 32.80 30 PHE B O 1
ATOM 859 N N . ASN B 1 31 ? 11.890 9.414 0.675 1.00 41.75 31 ASN B N 1
ATOM 860 C CA . ASN B 1 31 ? 11.734 8.510 -0.452 1.00 48.42 31 ASN B CA 1
ATOM 861 C C . ASN B 1 31 ? 12.617 7.270 -0.372 1.00 48.53 31 ASN B C 1
ATOM 862 O O . ASN B 1 31 ? 13.106 6.796 -1.400 1.00 47.24 31 ASN B O 1
ATOM 867 N N . ALA B 1 32 ? 12.794 6.729 0.835 1.00 46.81 32 ALA B N 1
ATOM 868 C CA . ALA B 1 32 ? 13.732 5.624 1.022 1.00 41.84 32 ALA B CA 1
ATOM 869 C C . ALA B 1 32 ? 13.589 4.870 2.343 1.00 41.94 32 ALA B C 1
ATOM 870 O O . ALA B 1 32 ? 12.916 5.307 3.276 1.00 43.02 32 ALA B O 1
ATOM 872 N N . THR B 1 33 ? 14.242 3.715 2.392 1.00 42.16 33 THR B N 1
ATOM 873 C CA . THR B 1 33 ? 14.293 2.879 3.576 1.00 40.56 33 THR B CA 1
ATOM 874 C C . THR B 1 33 ? 15.408 3.403 4.464 1.00 34.75 33 THR B C 1
ATOM 875 O O . THR B 1 33 ? 16.535 3.583 4.000 1.00 34.30 33 THR B O 1
ATOM 879 N N . PRO B 1 34 ? 15.105 3.669 5.740 1.00 24.46 34 PRO B N 1
ATOM 880 C CA . PRO B 1 34 ? 16.116 4.353 6.553 1.00 25.21 34 PRO B CA 1
ATOM 881 C C . PRO B 1 34 ? 17.273 3.421 6.890 1.00 24.30 34 PRO B C 1
ATOM 882 O O . PRO B 1 34 ? 17.069 2.212 6.985 1.00 24.38 34 PRO B O 1
ATOM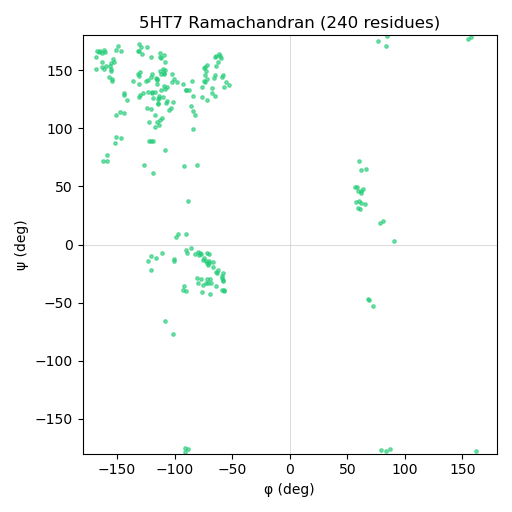 886 N N . ARG B 1 35 ? 18.469 3.969 7.048 1.00 21.97 35 ARG B N 1
ATOM 887 C CA . ARG B 1 35 ? 19.637 3.153 7.352 1.00 22.67 35 ARG B CA 1
ATOM 888 C C . ARG B 1 35 ? 20.346 3.571 8.621 1.00 23.10 35 ARG B C 1
ATOM 889 O O . ARG B 1 35 ? 21.197 2.835 9.130 1.00 22.64 35 ARG B O 1
ATOM 897 N N . SER B 1 36 ? 20.024 4.756 9.132 1.00 18.91 36 SER B N 1
ATOM 898 C CA . SER B 1 36 ? 20.559 5.157 10.423 1.00 19.34 36 SER B CA 1
ATOM 899 C C . SER B 1 36 ? 19.532 6.019 11.157 1.00 18.70 36 SER B C 1
ATOM 900 O O . SER B 1 36 ? 18.545 6.464 10.559 1.00 17.70 36 SER B O 1
ATOM 903 N N . MET B 1 37 ? 19.767 6.230 12.449 1.00 17.58 37 MET B N 1
ATOM 904 C CA . MET B 1 37 ? 18.791 6.896 13.309 1.00 16.88 37 MET B CA 1
ATOM 905 C C . MET B 1 37 ? 19.494 7.564 14.478 1.00 16.71 37 MET B C 1
ATOM 906 O O . MET B 1 37 ? 20.476 7.043 15.007 1.00 19.87 37 MET B O 1
ATOM 911 N N . VAL B 1 38 ? 19.003 8.733 14.871 1.00 18.00 38 VAL B N 1
ATOM 912 C CA . VAL B 1 38 ? 19.440 9.340 16.107 1.00 19.32 38 VAL B CA 1
ATOM 913 C C . VAL B 1 38 ? 18.214 9.487 16.995 1.00 20.91 38 VAL B C 1
ATOM 914 O O . VAL B 1 38 ? 17.184 9.972 16.549 1.00 19.50 38 VAL B O 1
ATOM 918 N N . VAL B 1 39 ? 18.326 9.049 18.240 1.00 18.60 39 VAL B N 1
ATOM 919 C CA . VAL B 1 39 ? 17.271 9.252 19.218 1.00 19.74 39 VAL B CA 1
ATOM 920 C C . VAL B 1 39 ? 17.753 10.327 20.162 1.00 22.11 39 VAL B C 1
ATOM 921 O O . VAL B 1 39 ? 18.827 10.213 20.766 1.00 21.72 39 VAL B O 1
ATOM 925 N N . LEU B 1 40 ? 16.967 11.381 20.271 1.0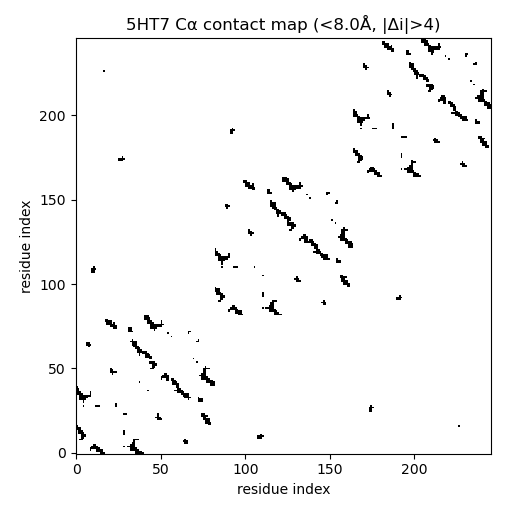0 21.99 40 LEU B N 1
ATOM 926 C CA . LEU B 1 40 ? 17.333 12.511 21.112 1.00 26.65 40 LEU B CA 1
ATOM 927 C C . LEU B 1 40 ? 16.761 12.358 22.516 1.00 28.85 40 LEU B C 1
ATOM 928 O O . LEU B 1 40 ? 17.405 12.679 23.508 1.00 27.69 40 LEU B O 1
ATOM 933 N N . SER B 1 41 ? 15.540 11.865 22.603 1.00 26.56 41 SER B N 1
ATOM 934 C CA . SER B 1 41 ? 14.948 11.626 23.907 1.00 28.85 41 SER B CA 1
ATOM 935 C C . SER B 1 41 ? 13.930 10.514 23.792 1.00 29.00 41 SER B C 1
ATOM 936 O O . SER B 1 41 ? 13.398 10.236 22.704 1.00 28.84 41 SER B O 1
ATOM 939 N N . GLY B 1 42 ? 13.668 9.872 24.916 1.00 27.21 42 GLY B N 1
ATOM 940 C CA . GLY B 1 42 ? 12.684 8.810 24.955 1.00 25.41 42 GLY B CA 1
ATOM 941 C C . GLY B 1 42 ? 13.269 7.488 24.515 1.00 24.74 42 GLY B C 1
ATOM 942 O O . GLY B 1 42 ? 14.402 7.409 24.031 1.00 22.28 42 GLY B O 1
ATOM 943 N N . VAL B 1 43 ? 12.486 6.437 24.704 1.00 20.16 43 VAL B N 1
ATOM 944 C CA . VAL B 1 43 ? 12.860 5.114 24.245 1.00 21.95 43 VAL B CA 1
ATOM 945 C C . VAL B 1 43 ? 11.819 4.711 23.228 1.00 21.93 43 VAL B C 1
ATOM 946 O O . VAL B 1 43 ? 10.609 4.844 23.475 1.00 21.14 43 VAL B O 1
ATOM 950 N N . TRP B 1 44 ? 12.291 4.235 22.078 1.00 22.37 44 TRP B N 1
ATOM 951 C CA . TRP B 1 44 ? 11.425 4.025 20.923 1.00 21.35 44 TRP B CA 1
ATOM 952 C C . TRP B 1 44 ? 11.287 2.565 20.523 1.00 20.86 44 TRP B C 1
ATOM 953 O O . TRP B 1 44 ? 12.255 1.791 20.558 1.00 20.55 44 TRP B O 1
ATOM 964 N N . ARG B 1 45 ? 10.078 2.214 20.109 1.00 20.93 45 ARG B N 1
ATOM 965 C CA . ARG B 1 45 ? 9.813 0.930 19.499 1.00 20.92 45 ARG B CA 1
ATOM 966 C C . ARG B 1 45 ? 9.601 1.137 17.998 1.00 22.45 45 ARG B C 1
ATOM 967 O O . ARG B 1 45 ? 8.943 2.085 17.597 1.00 23.31 45 ARG B O 1
ATOM 975 N N . LEU B 1 46 ? 10.208 0.281 17.180 1.00 22.18 46 LEU B N 1
ATOM 976 C CA . LEU B 1 46 ? 10.092 0.360 15.726 1.00 20.38 46 LEU B CA 1
ATOM 977 C C . LEU B 1 46 ? 9.249 -0.820 15.238 1.00 22.88 46 LEU B C 1
ATOM 978 O O . LEU B 1 46 ? 9.288 -1.888 15.837 1.00 22.93 46 LEU B O 1
ATOM 983 N N . TYR B 1 47 ? 8.498 -0.617 14.157 1.00 18.91 47 TYR B N 1
ATOM 984 C CA . TYR B 1 47 ? 7.582 -1.633 13.639 1.00 21.35 47 TYR B CA 1
ATOM 985 C C . TYR B 1 47 ? 7.756 -1.799 12.145 1.00 23.84 47 TYR B C 1
ATOM 986 O O . TYR B 1 47 ? 8.023 -0.826 11.441 1.00 21.34 47 TYR B O 1
ATOM 995 N N . ARG B 1 48 ? 7.572 -3.024 11.658 1.00 23.10 48 ARG B N 1
ATOM 996 C CA . ARG B 1 48 ? 7.701 -3.306 10.237 1.00 26.93 48 ARG B CA 1
ATOM 997 C C . ARG B 1 48 ? 6.543 -2.716 9.430 1.00 26.03 48 ARG B C 1
ATOM 998 O O . ARG B 1 48 ? 6.725 -2.299 8.275 1.00 25.69 48 ARG B O 1
ATOM 1006 N N . GLU B 1 49 ? 5.363 -2.682 10.044 1.00 26.58 49 GLU B N 1
ATOM 1007 C CA . GLU B 1 49 ? 4.131 -2.259 9.382 1.00 26.06 49 GLU B CA 1
ATOM 1008 C C . GLU B 1 49 ? 3.625 -0.934 9.943 1.00 26.39 49 GLU B C 1
ATOM 1009 O O . GLU B 1 49 ? 3.986 -0.554 11.053 1.00 25.46 49 GLU B O 1
ATOM 1015 N N . PRO B 1 50 ? 2.767 -0.240 9.183 1.00 23.06 50 PRO B N 1
ATOM 1016 C CA . PRO B 1 50 ? 2.046 0.937 9.674 1.00 24.48 50 PRO B CA 1
ATOM 1017 C C . PRO B 1 50 ? 1.160 0.616 10.871 1.00 28.71 50 PRO B C 1
ATOM 1018 O O . PRO B 1 50 ? 0.824 -0.556 11.069 1.00 29.90 50 PRO B O 1
ATOM 1022 N N . ASN B 1 51 ? 0.782 1.642 11.631 1.00 25.06 51 ASN B N 1
ATOM 1023 C CA . ASN B 1 51 ? -0.153 1.503 12.746 1.00 29.53 51 ASN B CA 1
ATOM 1024 C C . ASN B 1 51 ? 0.320 0.524 13.817 1.00 33.06 51 ASN B C 1
ATOM 1025 O O . ASN B 1 51 ? -0.491 -0.136 14.475 1.00 30.49 51 ASN B O 1
ATOM 1030 N N . PHE B 1 52 ? 1.640 0.449 13.970 1.00 24.86 52 PHE B N 1
ATOM 1031 C CA . PHE B 1 52 ? 2.299 -0.212 15.101 1.00 25.94 52 PHE B CA 1
ATOM 1032 C C . PHE B 1 52 ? 2.021 -1.704 15.159 1.00 29.05 52 PHE B C 1
ATOM 1033 O O . PHE B 1 52 ? 1.703 -2.244 16.212 1.00 30.05 52 PHE B O 1
ATOM 1041 N N . GLN B 1 53 ? 2.168 -2.355 14.011 1.00 26.03 53 GLN B N 1
ATOM 1042 C CA . GLN B 1 53 ? 2.032 -3.803 13.888 1.00 32.05 53 GLN B CA 1
ATOM 1043 C C . GLN B 1 53 ? 3.365 -4.432 13.480 1.00 31.08 53 GLN B C 1
ATOM 1044 O O . GLN B 1 53 ? 4.108 -3.866 12.676 1.00 28.06 53 GLN B O 1
ATOM 1050 N N . SER B 1 54 ? 3.660 -5.599 14.055 1.00 30.01 54 SER B N 1
ATOM 1051 C CA . SER B 1 54 ? 4.904 -6.328 13.800 1.00 29.78 54 SER B CA 1
ATOM 1052 C C . SER B 1 54 ? 6.145 -5.590 14.315 1.00 26.42 54 SER B C 1
ATOM 1053 O O . SER B 1 54 ? 7.019 -5.208 13.534 1.00 26.25 54 SER B O 1
ATOM 1056 N N . PRO B 1 55 ? 6.240 -5.425 15.640 1.00 29.59 55 PRO B N 1
ATOM 1057 C CA . PRO B 1 55 ? 7.389 -4.732 16.235 1.00 25.06 55 PRO B CA 1
ATOM 1058 C C . PRO B 1 55 ? 8.702 -5.456 16.029 1.00 29.56 55 PRO B C 1
ATOM 1059 O O . PRO B 1 55 ? 8.740 -6.698 15.998 1.00 29.10 55 PRO B O 1
ATOM 1063 N N . TYR B 1 56 ? 9.769 -4.680 15.877 1.00 28.17 56 TYR B N 1
ATOM 1064 C CA . TYR B 1 56 ? 11.118 -5.204 16.057 1.00 28.01 56 TYR B CA 1
ATOM 1065 C C . TYR B 1 56 ? 11.362 -5.383 17.546 1.00 26.99 56 TYR B C 1
ATOM 1066 O O . TYR B 1 56 ? 10.789 -4.669 18.370 1.00 24.62 56 TYR B O 1
ATOM 1075 N N . GLU B 1 57 ? 12.218 -6.328 17.913 1.00 28.99 57 GLU B N 1
ATOM 1076 C CA . GLU B 1 57 ? 12.459 -6.559 19.333 1.00 28.42 57 GLU B CA 1
ATOM 1077 C C . GLU B 1 57 ? 13.373 -5.496 19.955 1.00 27.61 57 GLU B C 1
ATOM 1078 O O . GLU B 1 57 ? 13.254 -5.173 21.137 1.00 33.85 57 GLU B O 1
ATOM 1084 N N . ALA B 1 58 ? 14.265 -4.928 19.164 1.00 27.87 58 ALA B N 1
ATOM 1085 C CA . ALA B 1 58 ? 15.180 -3.917 19.678 1.00 27.91 58 ALA B CA 1
ATOM 1086 C C . ALA B 1 58 ? 14.439 -2.631 20.066 1.00 28.76 58 ALA B C 1
ATOM 1087 O O . ALA B 1 58 ? 13.589 -2.165 19.325 1.00 28.43 58 ALA B O 1
ATOM 1089 N N . GLU B 1 59 ? 14.765 -2.080 21.234 1.00 24.54 59 GLU B N 1
ATOM 1090 C CA . GLU B 1 59 ? 14.193 -0.812 21.689 1.00 23.76 59 GLU B CA 1
ATOM 1091 C C . GLU B 1 59 ? 15.306 0.220 21.785 1.00 23.89 59 GLU B C 1
ATOM 1092 O O . GLU B 1 59 ? 16.404 -0.085 22.256 1.00 24.23 59 GLU B O 1
ATOM 1098 N N . PHE B 1 60 ? 15.034 1.445 21.339 1.00 19.70 60 PHE B N 1
ATOM 1099 C CA . PHE B 1 60 ? 16.102 2.423 21.155 1.00 22.63 60 PHE B CA 1
ATOM 1100 C C . PHE B 1 60 ? 15.959 3.631 22.051 1.00 20.97 60 PHE B C 1
ATOM 1101 O O . PHE B 1 60 ? 15.040 4.432 21.873 1.00 21.75 60 PHE B O 1
ATOM 1109 N N . GLY B 1 61 ? 16.873 3.762 23.011 1.00 21.79 61 GLY B N 1
ATOM 1110 C CA . GLY B 1 61 ? 16.956 4.959 23.831 1.00 20.09 61 GLY B CA 1
ATOM 1111 C C . GLY B 1 61 ? 17.859 5.983 23.157 1.00 23.58 61 GLY B C 1
ATOM 1112 O O . GLY B 1 61 ? 18.333 5.748 22.026 1.00 22.15 61 GLY B O 1
ATOM 1113 N N . PRO B 1 62 ? 18.113 7.116 23.839 1.00 22.13 62 PRO B N 1
ATOM 1114 C CA . PRO B 1 62 ? 18.928 8.190 23.258 1.00 22.20 62 PRO B CA 1
ATOM 1115 C C . PRO B 1 62 ? 20.278 7.665 22.820 1.00 26.28 62 PRO B C 1
ATOM 1116 O O . PRO B 1 62 ? 20.891 6.819 23.496 1.00 24.20 62 PRO B O 1
ATOM 1120 N N . GLY B 1 63 ? 20.726 8.143 21.669 1.00 21.14 63 GLY B N 1
ATOM 1121 C CA . GLY B 1 63 ? 21.948 7.650 21.074 1.00 23.72 63 GLY B CA 1
ATOM 1122 C C . GLY B 1 63 ? 21.996 7.836 19.567 1.00 24.42 63 GLY B C 1
ATOM 1123 O O . GLY B 1 63 ? 21.041 8.298 18.936 1.00 21.22 63 GLY B O 1
ATOM 1124 N N . ILE B 1 64 ? 23.129 7.445 19.002 1.00 23.11 64 ILE B N 1
ATOM 1125 C CA . ILE B 1 64 ? 23.379 7.495 17.575 1.00 23.08 64 ILE B CA 1
ATOM 1126 C C . ILE B 1 64 ? 23.520 6.079 17.060 1.00 24.62 64 ILE B C 1
ATOM 1127 O O . ILE B 1 64 ? 24.327 5.315 17.582 1.00 24.57 64 ILE B O 1
ATOM 1132 N N . TYR B 1 65 ? 22.730 5.726 16.049 1.00 21.62 65 TYR B N 1
ATOM 1133 C CA . TYR B 1 65 ? 22.694 4.362 15.518 1.00 20.42 65 TYR B CA 1
ATOM 1134 C C . TYR B 1 65 ? 23.044 4.372 14.033 1.00 23.93 65 TYR B C 1
ATOM 1135 O O . TYR B 1 65 ? 22.157 4.497 13.188 1.00 22.77 65 TYR B O 1
ATOM 1144 N N . PRO B 1 66 ? 24.343 4.255 13.712 1.00 23.69 66 PRO B N 1
ATOM 1145 C CA . PRO B 1 66 ? 24.841 4.548 12.357 1.00 24.19 66 PRO B CA 1
ATOM 1146 C C . PR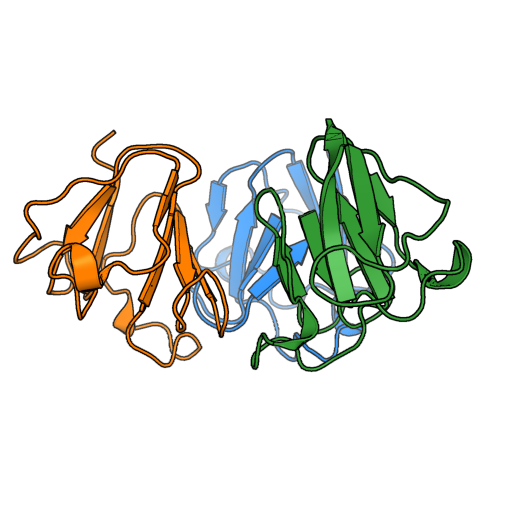O B 1 66 ? 24.456 3.527 11.304 1.00 23.06 66 PRO B C 1
ATOM 1147 O O . PRO B 1 66 ? 24.575 3.811 10.106 1.00 22.61 66 PRO B O 1
ATOM 1151 N N . SER B 1 67 ? 24.011 2.356 11.739 1.00 23.31 67 SER B N 1
ATOM 1152 C CA . SER B 1 67 ? 23.574 1.314 10.817 1.00 23.69 67 SER B CA 1
ATOM 1153 C C . SER B 1 67 ? 22.517 0.436 11.467 1.00 28.56 67 SER B C 1
ATOM 1154 O O . SER B 1 67 ? 22.853 -0.548 12.126 1.00 31.66 67 SER B 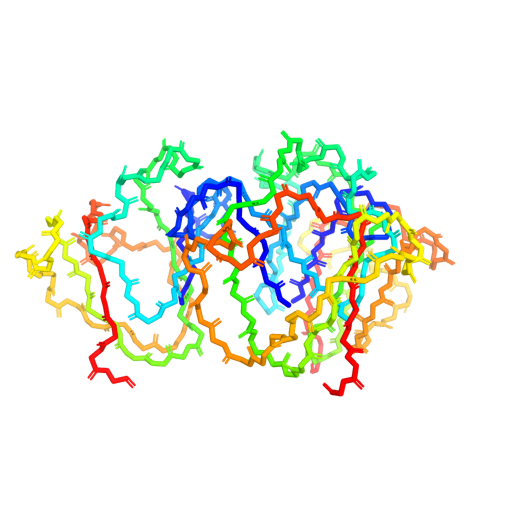O 1
ATOM 1157 N N . ILE B 1 68 ? 21.239 0.763 11.273 1.00 24.70 68 ILE B N 1
ATOM 1158 C CA . ILE B 1 68 ? 20.198 0.036 12.000 1.00 24.90 68 ILE B CA 1
ATOM 1159 C C . ILE B 1 68 ? 19.957 -1.353 11.418 1.00 28.30 68 ILE B C 1
ATOM 1160 O O . ILE B 1 68 ? 19.328 -2.192 12.062 1.00 31.64 68 ILE B O 1
ATOM 1165 N N . ALA B 1 69 ? 20.480 -1.603 10.221 1.00 30.80 69 ALA B N 1
ATOM 1166 C CA . ALA B 1 69 ? 20.496 -2.961 9.668 1.00 33.15 69 ALA B CA 1
ATOM 1167 C C . ALA B 1 69 ? 21.236 -3.924 10.604 1.00 35.74 69 ALA B C 1
ATOM 1168 O O . ALA B 1 69 ? 20.905 -5.110 10.663 1.00 38.07 69 ALA B O 1
ATOM 1170 N N . ASP B 1 70 ? 22.223 -3.412 11.343 1.00 32.03 70 ASP B N 1
ATOM 1171 C CA . ASP B 1 70 ? 22.940 -4.213 12.338 1.00 35.96 70 ASP B CA 1
ATOM 1172 C C . ASP B 1 70 ? 21.981 -4.785 13.372 1.00 39.70 70 ASP B C 1
ATOM 1173 O O . ASP B 1 70 ? 22.277 -5.797 14.002 1.00 40.70 70 ASP B O 1
ATOM 1178 N N . TYR B 1 71 ? 20.838 -4.123 13.553 1.00 37.40 71 TYR B N 1
ATOM 1179 C CA . TYR B 1 71 ? 19.827 -4.564 14.509 1.00 36.02 71 TYR B CA 1
ATOM 1180 C C . TYR B 1 71 ? 18.722 -5.374 13.843 1.00 38.69 71 TYR B C 1
ATOM 1181 O O . TYR B 1 71 ? 17.706 -5.674 14.471 1.00 45.21 71 TYR B O 1
ATOM 1190 N N . GLY B 1 72 ? 18.921 -5.715 12.571 1.00 38.25 72 GLY B N 1
ATOM 1191 C CA . GLY B 1 72 ? 17.950 -6.483 11.808 1.00 37.55 72 GLY B CA 1
ATOM 1192 C C . GLY B 1 72 ? 16.811 -5.646 11.254 1.00 37.69 72 GLY B C 1
ATOM 1193 O O . GLY B 1 72 ? 15.756 -6.174 10.906 1.00 38.69 72 GLY B O 1
ATOM 1194 N N . ILE B 1 73 ? 17.028 -4.337 11.161 1.00 38.69 73 ILE B N 1
ATOM 1195 C CA . ILE B 1 73 ? 15.972 -3.416 10.757 1.00 33.14 73 ILE B CA 1
ATOM 1196 C C . ILE B 1 73 ? 16.137 -2.926 9.328 1.00 37.35 73 ILE B C 1
ATOM 1197 O O . ILE B 1 73 ? 17.091 -2.223 8.991 1.00 35.79 73 ILE B O 1
ATOM 1202 N N . ASN B 1 74 ? 15.180 -3.294 8.494 1.00 37.60 74 ASN B N 1
ATOM 1203 C CA . ASN B 1 74 ? 15.141 -2.828 7.124 1.00 42.50 74 ASN B CA 1
ATOM 1204 C C . ASN B 1 74 ? 14.114 -1.708 6.975 1.00 40.23 74 ASN B C 1
ATOM 1205 O O . ASN B 1 74 ? 14.464 -0.531 6.911 1.00 46.19 74 ASN B O 1
ATOM 1210 N N . VAL B 1 75 ? 12.847 -2.090 6.939 1.00 37.65 75 VAL B N 1
ATOM 1211 C CA . VAL B 1 75 ? 11.752 -1.158 6.736 1.00 33.16 75 VAL B CA 1
ATOM 1212 C C . VAL B 1 75 ? 11.215 -0.687 8.086 1.00 29.70 75 VAL B C 1
ATOM 1213 O O . VAL B 1 75 ? 11.112 -1.470 9.031 1.00 31.15 75 VAL B O 1
ATOM 1217 N N . ILE B 1 76 ? 10.931 0.603 8.191 1.00 30.52 76 ILE B N 1
ATOM 1218 C CA . ILE B 1 76 ? 10.231 1.115 9.351 1.00 23.98 76 ILE B CA 1
ATOM 1219 C C . ILE B 1 76 ? 8.865 1.600 8.893 1.00 24.85 76 ILE B C 1
ATOM 1220 O O . ILE B 1 76 ? 8.743 2.660 8.282 1.00 26.47 76 ILE B O 1
ATOM 1225 N N . GLY B 1 77 ? 7.845 0.797 9.163 1.00 22.38 77 GLY B N 1
ATOM 1226 C CA . GLY B 1 77 ? 6.491 1.157 8.792 1.00 23.82 77 GLY B CA 1
ATOM 1227 C C . GLY B 1 77 ? 5.871 2.140 9.762 1.00 24.25 77 GLY B C 1
ATOM 1228 O O . GLY B 1 77 ? 5.062 2.979 9.372 1.00 21.48 77 GLY B O 1
ATOM 1229 N N . SER B 1 78 ? 6.246 2.027 11.037 1.00 20.46 78 SER B N 1
ATOM 1230 C CA . SER B 1 78 ? 5.772 2.948 12.065 1.00 18.66 78 SER B CA 1
ATOM 1231 C C . SER B 1 78 ? 6.718 2.874 13.249 1.00 21.28 78 SER B C 1
ATOM 1232 O O . SER B 1 78 ? 7.533 1.961 13.337 1.00 20.96 78 SER B O 1
ATOM 1235 N N . MET B 1 79 ? 6.616 3.838 14.156 1.00 20.00 79 MET B N 1
ATOM 1236 C CA . MET B 1 79 ? 7.483 3.842 15.329 1.00 21.10 79 MET B CA 1
ATOM 1237 C C . MET B 1 79 ? 6.852 4.744 16.366 1.00 21.90 79 MET B C 1
ATOM 1238 O O . MET B 1 79 ? 6.122 5.679 16.023 1.00 20.34 79 MET B O 1
ATOM 1243 N N . LYS B 1 80 ? 7.102 4.456 17.639 1.00 19.84 80 LYS B N 1
ATOM 1244 C CA . LYS B 1 80 ? 6.545 5.290 18.697 1.00 24.03 80 LYS B CA 1
ATOM 1245 C C . LYS B 1 80 ? 7.382 5.202 19.968 1.00 23.44 80 LYS B C 1
ATOM 1246 O O . LYS B 1 80 ? 8.115 4.228 20.187 1.00 21.68 80 LYS B O 1
ATOM 1252 N N . ARG B 1 81 ? 7.285 6.237 20.789 1.00 23.19 81 ARG B N 1
ATOM 1253 C CA . ARG B 1 81 ? 7.929 6.215 22.093 1.00 21.84 81 ARG B CA 1
ATOM 1254 C C . ARG B 1 81 ? 7.150 5.294 23.010 1.00 23.42 81 ARG B C 1
ATOM 1255 O O . ARG B 1 81 ? 5.913 5.279 22.984 1.00 25.53 81 ARG B O 1
ATOM 1263 N N . ILE B 1 82 ? 7.865 4.520 23.813 1.00 22.58 82 ILE B N 1
ATOM 1264 C CA . ILE B 1 82 ? 7.204 3.725 24.837 1.00 23.76 82 ILE B CA 1
ATOM 1265 C C . ILE B 1 82 ? 7.574 4.311 26.192 1.00 24.70 82 ILE B C 1
ATOM 1266 O O . ILE B 1 82 ? 7.051 3.917 27.223 1.00 27.64 82 ILE B O 1
ATOM 1271 N N . SER B 1 83 ? 8.486 5.269 26.162 1.00 21.65 83 SER B N 1
ATOM 1272 C CA . SER B 1 83 ? 8.796 6.103 27.311 1.00 25.44 83 SER B CA 1
ATOM 1273 C C . SER B 1 83 ? 9.519 7.356 26.825 1.00 29.59 83 SER B C 1
ATOM 1274 O O . SER B 1 83 ? 9.721 8.286 27.604 1.00 31.03 83 SER B O 1
ATOM 1277 N N . ALA C 1 2 ? 24.514 20.727 16.054 1.00 18.97 2 ALA C N 1
ATOM 1278 C CA . ALA C 1 2 ? 24.618 21.899 15.192 1.00 20.31 2 ALA C CA 1
ATOM 1279 C C . ALA C 1 2 ? 23.834 21.654 13.926 1.00 17.74 2 ALA C C 1
ATOM 1280 O O . ALA C 1 2 ? 23.541 20.505 13.588 1.00 18.32 2 ALA C O 1
ATOM 1282 N N . VAL C 1 3 ? 23.481 22.733 13.232 1.00 17.55 3 VAL C N 1
ATOM 1283 C CA . VAL C 1 3 ? 22.806 22.618 11.953 1.00 19.36 3 VAL C CA 1
ATOM 1284 C C . VAL C 1 3 ? 23.541 23.496 10.942 1.00 19.69 3 VAL C C 1
ATOM 1285 O O . VAL C 1 3 ? 23.797 24.683 11.196 1.00 17.40 3 VAL C O 1
ATOM 1289 N N . LEU C 1 4 ? 23.886 22.909 9.803 1.00 16.05 4 LEU C N 1
ATOM 1290 C CA . LEU C 1 4 ? 24.509 23.665 8.720 1.00 18.06 4 LEU C CA 1
ATOM 1291 C C . LEU C 1 4 ? 23.463 23.994 7.672 1.00 19.59 4 LEU C C 1
ATOM 1292 O O . LEU C 1 4 ? 22.611 23.157 7.378 1.00 18.14 4 LEU C O 1
ATOM 1297 N N . PHE C 1 5 ? 23.548 25.187 7.078 1.00 19.39 5 PHE C N 1
ATOM 1298 C CA . PHE C 1 5 ? 22.602 25.597 6.029 1.00 18.91 5 PHE C CA 1
ATOM 1299 C C . PHE C 1 5 ? 23.345 26.020 4.758 1.00 19.46 5 PHE C C 1
ATOM 1300 O O . PHE C 1 5 ? 24.389 26.666 4.835 1.00 19.00 5 PHE C O 1
ATOM 1308 N N . ALA C 1 6 ? 22.803 25.655 3.600 1.00 17.79 6 ALA C N 1
ATOM 1309 C CA . ALA C 1 6 ? 23.474 25.925 2.336 1.00 20.62 6 ALA C CA 1
ATOM 1310 C C . ALA C 1 6 ? 23.523 27.421 2.023 1.00 21.90 6 ALA C C 1
ATOM 1311 O O . ALA C 1 6 ? 24.485 27.887 1.407 1.00 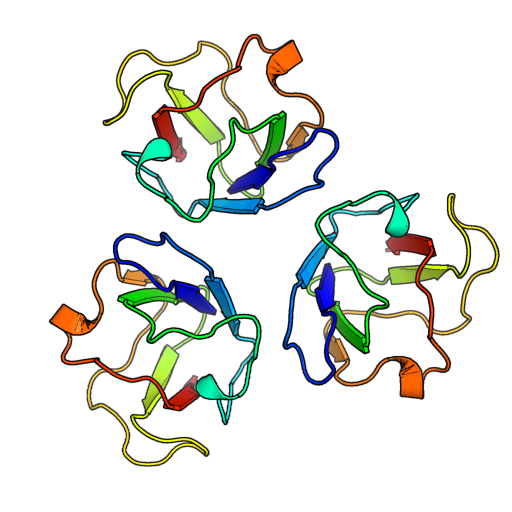24.08 6 ALA C O 1
ATOM 1313 N N . ASP C 1 7 ? 22.494 28.157 2.439 1.00 19.33 7 ASP C N 1
ATOM 1314 C CA . ASP C 1 7 ? 22.403 29.597 2.178 1.00 21.81 7 ASP C CA 1
ATOM 1315 C C . ASP C 1 7 ? 22.521 30.419 3.464 1.00 24.75 7 ASP C C 1
ATOM 1316 O O . ASP C 1 7 ? 22.379 29.892 4.569 1.00 22.00 7 ASP C O 1
ATOM 1321 N N . ALA C 1 8 ? 22.758 31.718 3.314 1.00 21.89 8 ALA C N 1
ATOM 1322 C CA . ALA C 1 8 ? 22.815 32.621 4.452 1.00 24.17 8 ALA C CA 1
ATOM 1323 C C . ALA C 1 8 ? 21.462 32.706 5.142 1.00 20.41 8 ALA C C 1
ATOM 1324 O O . ALA C 1 8 ? 20.441 32.348 4.555 1.00 21.92 8 ALA C O 1
ATOM 1326 N N . ASN C 1 9 ? 21.462 33.177 6.387 1.00 21.89 9 ASN C N 1
ATOM 1327 C CA . ASN C 1 9 ? 20.242 33.356 7.170 1.00 22.64 9 ASN C CA 1
ATOM 1328 C C . ASN C 1 9 ? 19.431 32.072 7.345 1.00 25.95 9 ASN C C 1
ATOM 1329 O O . ASN C 1 9 ? 18.201 32.104 7.353 1.00 21.99 9 ASN C O 1
ATOM 1334 N N . GLN C 1 10 ? 20.142 30.954 7.499 1.00 21.03 10 GLN C N 1
ATOM 1335 C CA . GLN C 1 10 ? 19.538 29.664 7.811 1.00 24.03 10 GLN C CA 1
ATOM 1336 C C . GLN C 1 10 ? 18.514 29.297 6.764 1.00 25.46 10 GLN C C 1
ATOM 1337 O O . GLN C 1 10 ? 17.381 28.934 7.085 1.00 24.34 10 GLN C O 1
ATOM 1343 N N . ARG C 1 11 ? 18.932 29.399 5.506 1.00 21.82 11 ARG C N 1
ATOM 1344 C CA . ARG C 1 11 ? 18.088 29.017 4.387 1.00 23.28 11 ARG C CA 1
ATOM 1345 C C . ARG C 1 11 ? 18.802 27.980 3.526 1.00 19.73 11 ARG C C 1
ATOM 1346 O O . ARG C 1 11 ? 19.983 27.699 3.728 1.00 23.53 11 ARG C O 1
ATOM 1354 N N . GLY C 1 12 ? 18.070 27.390 2.592 1.00 21.34 12 GLY C N 1
ATOM 1355 C CA . GLY C 1 12 ? 18.641 26.403 1.700 1.00 20.37 12 GLY C CA 1
ATOM 1356 C C . GLY C 1 12 ? 18.563 25.034 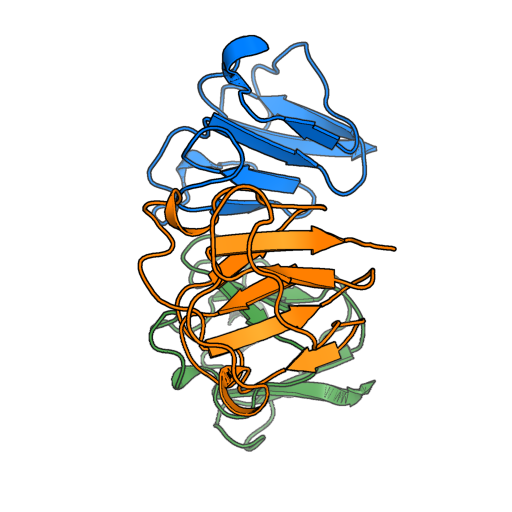2.358 1.00 19.57 12 GLY C C 1
ATOM 1357 O O . GLY C 1 12 ? 18.004 24.894 3.458 1.00 19.49 12 GLY C O 1
ATOM 1358 N N . VAL C 1 13 ? 19.121 24.021 1.707 1.00 19.57 13 VAL C N 1
ATOM 1359 C CA . VAL C 1 13 ? 19.104 22.684 2.300 1.00 18.12 13 VAL C CA 1
ATOM 1360 C C . VAL C 1 13 ? 19.922 22.727 3.580 1.00 19.19 13 VAL C C 1
ATOM 1361 O O . VAL C 1 13 ? 20.807 23.564 3.726 1.00 18.59 13 VAL C O 1
ATOM 1365 N N . HIS C 1 14 ? 19.616 21.843 4.524 1.00 20.83 14 HIS C N 1
ATOM 1366 C CA . HIS C 1 14 ? 20.326 21.870 5.796 1.00 18.06 14 HIS C CA 1
ATOM 1367 C C . HIS C 1 14 ? 20.816 20.480 6.176 1.00 19.72 14 HIS C C 1
ATOM 1368 O O . HIS C 1 14 ? 20.409 19.466 5.577 1.00 20.39 14 HIS C O 1
ATOM 1375 N N . LYS C 1 15 ? 21.701 20.428 7.164 1.00 18.39 15 LYS C N 1
ATOM 1376 C CA . LYS C 1 15 ? 22.302 19.159 7.585 1.00 19.64 15 LYS C CA 1
ATOM 1377 C C . LYS C 1 15 ? 22.498 19.172 9.094 1.00 18.38 15 LYS C C 1
ATOM 1378 O O . LYS C 1 15 ? 23.062 20.112 9.635 1.00 17.38 15 LYS C O 1
ATOM 1384 N N . HIS C 1 16 ? 22.055 18.121 9.766 1.00 17.69 16 HIS C N 1
ATOM 1385 C CA . HIS C 1 16 ? 22.228 18.043 11.216 1.00 17.03 16 HIS C CA 1
ATOM 1386 C C . HIS C 1 16 ? 23.528 17.377 11.598 1.00 19.20 16 HIS C C 1
ATOM 1387 O O . HIS C 1 16 ? 23.849 16.287 11.094 1.00 20.10 16 HIS C O 1
ATOM 1394 N N . ILE C 1 17 ? 24.246 17.995 12.527 1.00 17.32 17 ILE C N 1
ATOM 1395 C CA . ILE C 1 17 ? 25.517 17.442 13.001 1.00 18.33 17 ILE C CA 1
ATOM 1396 C C . ILE C 1 17 ? 25.375 16.951 14.437 1.00 21.94 17 ILE C C 1
ATOM 1397 O O . ILE C 1 17 ? 24.933 17.699 15.312 1.00 21.17 17 ILE C O 1
ATOM 1402 N N . PHE C 1 18 ? 25.754 15.699 14.672 1.00 18.94 18 PHE C N 1
ATOM 1403 C CA . PHE C 1 18 ? 25.709 15.137 16.021 1.00 23.83 18 PHE C CA 1
ATOM 1404 C C . PHE C 1 18 ? 27.118 14.862 16.527 1.00 22.49 18 PHE C C 1
ATOM 1405 O O . PHE C 1 18 ? 27.785 13.941 16.043 1.00 21.72 18 PHE C O 1
ATOM 1413 N N . GLU C 1 19 ? 27.561 15.696 17.470 1.00 22.35 19 GLU C N 1
ATOM 1414 C CA . GLU C 1 19 ? 28.887 15.625 18.099 1.00 26.32 19 GLU C CA 1
ATOM 1415 C C . GLU C 1 19 ? 30.042 15.968 17.156 1.00 23.56 19 GLU C C 1
ATOM 1416 O O . GLU C 1 19 ? 30.935 16.723 17.531 1.00 24.31 19 GLU C O 1
ATOM 1422 N N . SER C 1 20 ? 30.034 15.390 15.959 1.00 23.27 20 SER C N 1
ATOM 1423 C CA . SER C 1 20 ? 31.118 15.593 14.997 1.00 23.70 20 SER C CA 1
ATOM 1424 C C . SER C 1 20 ? 30.766 15.066 13.613 1.00 24.58 20 SER C C 1
ATOM 1425 O O . SER C 1 20 ? 29.862 14.247 13.446 1.00 25.40 20 SER C O 1
ATOM 1428 N N . ASP C 1 21 ? 31.500 15.536 12.611 1.00 24.44 21 ASP C N 1
ATOM 1429 C CA . ASP C 1 21 ? 31.378 14.997 11.267 1.00 23.74 21 ASP C CA 1
ATOM 1430 C C . ASP C 1 21 ? 32.742 15.086 10.627 1.00 28.89 21 ASP C C 1
ATOM 1431 O O . ASP C 1 21 ? 33.239 16.183 10.400 1.00 21.32 21 ASP C O 1
ATOM 1436 N N . ALA C 1 22 ? 33.347 13.931 10.348 1.00 25.06 22 ALA C N 1
ATOM 1437 C CA . ALA C 1 22 ? 34.687 13.882 9.770 1.00 25.37 22 ALA C CA 1
ATOM 1438 C C . ALA C 1 22 ? 34.704 14.184 8.277 1.00 23.39 22 ALA C C 1
ATOM 1439 O O . ALA C 1 22 ? 35.768 14.289 7.684 1.00 23.58 22 ALA C O 1
ATOM 1441 N N . ASP C 1 23 ? 33.536 14.304 7.660 1.00 22.67 23 ASP C N 1
ATOM 1442 C CA . ASP C 1 23 ? 33.477 14.444 6.204 1.00 27.32 23 ASP C CA 1
ATOM 1443 C C . ASP C 1 23 ? 32.125 15.004 5.781 1.00 22.80 23 ASP C C 1
ATOM 1444 O O . ASP C 1 23 ? 31.273 14.297 5.236 1.00 24.03 23 ASP C O 1
ATOM 1449 N N . VAL C 1 24 ? 31.921 16.282 6.057 1.00 24.55 24 VAL C N 1
ATOM 1450 C CA . VAL C 1 24 ? 30.655 16.934 5.777 1.00 22.90 24 VAL C CA 1
ATOM 1451 C C . VAL C 1 24 ? 30.282 16.816 4.298 1.00 27.35 24 VAL C C 1
ATOM 1452 O O . VAL C 1 24 ? 29.123 16.557 3.949 1.00 26.35 24 VAL C O 1
ATOM 1456 N N . GLY C 1 25 ? 31.283 16.966 3.433 1.00 22.60 25 GLY C N 1
ATOM 1457 C CA . GLY C 1 25 ? 31.054 16.967 2.000 1.00 23.14 25 GLY C CA 1
ATOM 1458 C C . GLY C 1 25 ? 30.663 15.611 1.426 1.00 26.88 25 GLY C C 1
ATOM 1459 O O . GLY C 1 25 ? 30.309 15.508 0.255 1.00 30.83 25 GLY C O 1
ATOM 1460 N N . ALA C 1 26 ? 30.730 14.562 2.235 1.00 23.82 26 ALA C N 1
ATOM 1461 C CA . ALA C 1 26 ? 30.432 13.226 1.733 1.00 27.05 26 ALA C CA 1
ATOM 1462 C C . ALA C 1 26 ? 28.928 12.928 1.787 1.00 29.12 26 ALA C C 1
ATOM 1463 O O . ALA C 1 26 ? 28.483 11.866 1.363 1.00 31.60 26 ALA C O 1
ATOM 1465 N N . ASP C 1 27 ? 28.148 13.864 2.315 1.00 28.19 27 ASP C N 1
ATOM 1466 C CA . ASP C 1 27 ? 26.700 13.693 2.407 1.00 25.13 27 ASP C CA 1
ATOM 1467 C C . ASP C 1 27 ? 26.056 14.094 1.091 1.00 28.99 27 ASP C C 1
ATOM 1468 O O . ASP C 1 27 ? 26.077 15.259 0.715 1.00 28.61 27 ASP C O 1
ATOM 1473 N N . ILE C 1 28 ? 25.453 13.136 0.398 1.00 27.12 28 ILE C N 1
ATOM 1474 C CA . ILE C 1 28 ? 24.852 13.424 -0.902 1.00 30.89 28 ILE C CA 1
ATOM 1475 C C . ILE C 1 28 ? 23.630 14.364 -0.816 1.00 30.69 28 ILE C C 1
ATOM 1476 O O . ILE C 1 28 ? 23.237 14.987 -1.808 1.00 31.16 28 ILE C O 1
ATOM 1481 N N . ALA C 1 29 ? 23.032 14.488 0.365 1.00 24.26 29 ALA C N 1
ATOM 1482 C CA . ALA C 1 29 ? 21.834 15.311 0.493 1.00 26.49 29 ALA C CA 1
ATOM 1483 C C . ALA C 1 29 ? 22.205 16.754 0.828 1.00 28.54 29 ALA C C 1
ATOM 1484 O O . ALA C 1 29 ? 21.346 17.634 0.886 1.00 31.47 29 ALA C O 1
ATOM 1486 N N . PHE C 1 30 ? 23.492 16.987 1.040 1.00 26.12 30 PHE C N 1
ATOM 1487 C CA . PHE C 1 30 ? 23.991 18.322 1.324 1.00 29.44 30 PHE C CA 1
ATOM 1488 C C . PHE C 1 30 ? 25.108 18.656 0.344 1.00 30.12 30 PHE C C 1
ATOM 1489 O O . PHE C 1 30 ? 26.268 18.739 0.714 1.00 31.55 30 PHE C O 1
ATOM 1497 N N . ASN C 1 31 ? 24.765 18.827 -0.924 1.00 40.08 31 ASN C N 1
ATOM 1498 C CA . ASN C 1 31 ? 25.808 19.062 -1.917 1.00 44.22 31 ASN C CA 1
ATOM 1499 C C . ASN C 1 31 ? 26.041 20.549 -2.093 1.00 41.30 31 ASN C C 1
ATOM 1500 O O . ASN C 1 31 ? 25.736 21.113 -3.144 1.00 49.55 31 ASN C O 1
ATOM 1505 N N . ALA C 1 32 ? 26.581 21.174 -1.049 1.00 35.51 32 ALA C N 1
ATOM 1506 C CA . ALA C 1 32 ? 26.767 22.619 -1.016 1.00 35.62 32 ALA C CA 1
ATOM 1507 C C . ALA C 1 32 ? 27.760 22.977 0.068 1.00 31.88 32 ALA C C 1
ATOM 1508 O O . ALA C 1 32 ? 27.967 22.207 0.996 1.00 34.94 32 ALA C O 1
ATOM 1510 N N . THR C 1 33 ? 28.388 24.140 -0.053 1.00 30.54 33 THR C N 1
ATOM 1511 C CA . THR C 1 33 ? 29.220 24.647 1.033 1.00 33.74 33 THR C CA 1
ATOM 1512 C C . THR C 1 33 ? 28.285 25.368 1.992 1.00 26.59 33 THR C C 1
ATOM 1513 O O . THR C 1 33 ? 27.333 25.991 1.558 1.00 29.17 33 THR C O 1
ATOM 1517 N N . PRO C 1 34 ? 28.513 25.235 3.300 1.00 27.40 34 PRO C N 1
ATOM 1518 C CA . PRO C 1 34 ? 27.559 25.861 4.221 1.00 21.99 34 PRO C CA 1
ATOM 1519 C C . PRO C 1 34 ? 27.753 27.367 4.249 1.00 23.35 34 PRO C C 1
ATOM 1520 O O . PRO C 1 34 ? 28.893 27.813 4.209 1.00 24.00 34 PRO C O 1
ATOM 1524 N N . ARG C 1 35 ? 26.667 28.130 4.310 1.00 21.70 35 ARG C N 1
ATOM 1525 C CA . ARG C 1 35 ? 26.782 29.582 4.366 1.00 21.00 35 ARG C CA 1
ATOM 1526 C C . ARG C 1 35 ? 26.249 30.156 5.673 1.00 24.47 35 ARG C C 1
ATOM 1527 O O . ARG C 1 35 ? 26.464 31.319 5.955 1.00 22.95 35 ARG C O 1
ATOM 1535 N N . SER C 1 36 ? 25.550 29.348 6.472 1.00 19.02 36 SER C N 1
ATOM 1536 C CA . SER C 1 36 ? 25.162 29.778 7.806 1.00 17.40 36 SER C CA 1
ATOM 1537 C C . SER C 1 36 ? 25.067 28.553 8.715 1.00 20.59 36 SER C C 1
ATOM 1538 O O . SER C 1 36 ? 25.078 27.417 8.244 1.00 17.95 36 SER C O 1
ATOM 1541 N N . MET C 1 37 ? 24.978 28.793 10.014 1.00 19.45 37 MET C N 1
ATOM 1542 C CA . MET C 1 37 ? 25.122 27.712 10.983 1.00 18.18 37 MET C CA 1
ATOM 1543 C C . MET C 1 37 ? 24.404 28.052 12.270 1.00 19.48 37 MET C C 1
ATOM 1544 O O . MET C 1 37 ? 24.437 29.195 12.707 1.00 21.96 37 MET C O 1
ATOM 1549 N N . VAL C 1 38 ? 23.759 27.058 12.867 1.00 18.00 38 VAL C N 1
ATOM 1550 C CA . VAL C 1 38 ? 23.218 27.205 14.210 1.00 19.75 38 VAL C CA 1
ATOM 1551 C C . VAL C 1 38 ? 23.907 26.177 15.080 1.00 19.58 38 VAL C C 1
ATOM 1552 O O . VAL C 1 38 ? 23.945 24.994 14.740 1.00 19.54 38 VAL C O 1
ATOM 1556 N N . VAL C 1 39 ? 24.490 26.647 16.176 1.00 19.71 39 VAL C N 1
ATOM 1557 C CA . VAL C 1 39 ? 25.061 25.761 17.196 1.00 22.63 39 VAL C CA 1
ATOM 1558 C C . VAL C 1 39 ? 24.070 25.680 18.344 1.00 23.19 39 VAL C C 1
ATOM 1559 O O . VAL C 1 39 ? 23.682 26.710 18.922 1.00 19.67 39 VAL C O 1
ATOM 1563 N N . LEU C 1 40 ? 23.649 24.465 18.667 1.00 21.86 40 LEU C N 1
ATOM 1564 C CA . LEU C 1 40 ? 22.600 24.271 19.665 1.00 25.61 40 LEU C CA 1
ATOM 1565 C C . LEU C 1 40 ? 23.176 24.130 21.069 1.00 26.56 40 LEU C C 1
ATOM 1566 O O . LEU C 1 40 ? 22.614 24.630 22.037 1.00 26.74 40 LEU C O 1
ATOM 1571 N N . SER C 1 41 ? 24.291 23.423 21.177 1.00 26.38 41 SER C N 1
ATOM 1572 C CA . SER C 1 41 ? 24.959 23.275 22.462 1.00 31.48 41 SER C CA 1
ATOM 1573 C C . SER C 1 41 ? 26.438 23.038 22.243 1.00 30.62 41 SER C C 1
ATOM 1574 O O . SER C 1 41 ? 26.855 22.629 21.157 1.00 30.81 41 SER C O 1
ATOM 1577 N N . GLY C 1 42 ? 27.228 23.298 23.275 1.00 29.77 42 GLY C N 1
ATOM 1578 C CA . GLY C 1 42 ? 28.647 23.016 23.225 1.00 31.45 42 GLY C CA 1
ATOM 1579 C C . GLY C 1 42 ? 29.447 24.054 22.469 1.00 28.11 42 GLY C C 1
ATOM 1580 O O . GLY C 1 42 ? 28.916 25.072 22.011 1.00 26.10 42 GLY C O 1
ATOM 1581 N N . VAL C 1 43 ? 30.743 23.794 22.353 1.00 25.34 43 VAL C N 1
ATOM 1582 C CA . VAL C 1 43 ? 31.644 24.680 21.635 1.00 26.12 43 VAL C CA 1
ATOM 1583 C C . VAL C 1 43 ? 32.320 23.880 20.536 1.00 24.37 43 VAL C C 1
ATOM 1584 O O . VAL C 1 43 ? 32.821 22.799 20.790 1.00 25.23 43 VAL C O 1
ATOM 1588 N N . TRP C 1 44 ? 32.329 24.424 19.324 1.00 22.86 44 TRP C N 1
ATOM 1589 C CA . TRP C 1 44 ? 32.755 23.660 18.158 1.00 24.19 44 TRP C CA 1
ATOM 1590 C C . TRP C 1 44 ? 33.961 24.249 17.445 1.00 25.01 44 TRP C C 1
ATOM 1591 O O . TRP C 1 44 ? 34.117 25.471 17.370 1.00 26.50 44 TRP C O 1
ATOM 1602 N N . ARG C 1 45 ? 34.784 23.359 16.895 1.00 24.26 45 ARG C N 1
ATOM 1603 C CA . ARG C 1 45 ? 35.884 23.736 16.022 1.00 24.99 45 ARG C CA 1
ATOM 1604 C C . ARG C 1 45 ? 35.538 23.313 14.599 1.00 25.08 45 ARG C C 1
ATOM 1605 O O . ARG C 1 45 ? 35.006 22.223 14.383 1.00 22.36 45 ARG C O 1
ATOM 1613 N N . LEU C 1 46 ? 35.807 24.191 13.640 1.00 25.82 46 LEU C N 1
ATOM 1614 C CA . LEU C 1 46 ? 35.529 23.920 12.236 1.00 24.23 46 LEU C CA 1
ATOM 1615 C C . LEU C 1 46 ? 36.861 23.708 11.516 1.00 25.14 46 LEU C C 1
ATOM 1616 O O . LEU C 1 46 ? 37.882 24.273 11.917 1.00 25.91 46 LEU C O 1
ATOM 1621 N N . TYR C 1 47 ? 36.844 22.890 10.469 1.00 19.98 47 TYR C N 1
ATOM 1622 C CA . TYR C 1 47 ? 38.047 22.550 9.712 1.00 23.12 47 TYR C CA 1
ATOM 1623 C C . TYR C 1 47 ? 37.810 22.713 8.217 1.00 24.91 47 TYR C C 1
ATOM 1624 O O . TYR C 1 47 ? 36.719 22.436 7.724 1.00 22.83 47 TYR C O 1
ATOM 1633 N N . ARG C 1 48 ? 38.840 23.150 7.494 1.00 22.09 48 ARG C N 1
ATOM 1634 C CA . ARG C 1 48 ? 38.737 23.325 6.046 1.00 25.73 48 ARG C CA 1
ATOM 1635 C C . ARG C 1 48 ? 38.631 22.003 5.299 1.00 26.35 48 ARG C C 1
ATOM 1636 O O . ARG C 1 48 ? 38.021 21.914 4.229 1.00 25.03 48 ARG C O 1
ATOM 1644 N N . GLU C 1 49 ? 39.235 20.974 5.883 1.00 25.01 49 GLU C N 1
ATOM 1645 C CA . GLU C 1 49 ? 39.394 19.690 5.227 1.00 27.38 49 GLU C CA 1
ATOM 1646 C C . GLU C 1 49 ? 38.727 18.560 6.018 1.00 24.27 49 GLU C C 1
ATOM 1647 O O . GLU C 1 49 ? 38.452 18.702 7.214 1.00 23.78 49 GLU C O 1
ATOM 1653 N N . PRO C 1 50 ? 38.473 17.427 5.357 1.00 24.58 50 PRO C N 1
ATOM 1654 C CA . PRO C 1 50 ? 37.926 16.257 6.054 1.00 24.91 50 PRO C CA 1
ATOM 1655 C C . PRO C 1 50 ? 38.853 15.745 7.144 1.00 27.20 50 PRO C C 1
ATOM 1656 O O . PRO C 1 50 ? 40.029 16.117 7.162 1.00 27.74 50 PRO C O 1
ATOM 1660 N N . ASN C 1 51 ? 38.326 14.908 8.036 1.00 27.41 51 ASN C N 1
ATOM 1661 C CA . ASN C 1 51 ? 39.141 14.224 9.037 1.00 32.69 51 ASN C CA 1
ATOM 1662 C C . ASN C 1 51 ? 39.872 15.172 9.978 1.00 31.57 51 ASN C C 1
ATOM 1663 O O . ASN C 1 51 ? 40.959 14.864 10.471 1.00 31.02 51 ASN C O 1
ATOM 1668 N N . PHE C 1 52 ? 39.256 16.327 10.210 1.00 27.51 52 PHE C N 1
ATOM 1669 C CA . PHE C 1 52 ? 39.690 17.287 11.217 1.00 28.69 52 PHE C CA 1
ATOM 1670 C C . PHE C 1 52 ? 41.082 17.834 10.947 1.00 31.02 52 PHE C C 1
ATOM 1671 O O . PHE C 1 52 ? 41.897 17.968 11.857 1.00 30.41 52 PHE C O 1
ATOM 1679 N N . GLN C 1 53 ? 41.333 18.184 9.690 1.00 28.65 53 GLN C N 1
ATOM 1680 C CA . GLN C 1 53 ? 42.591 18.819 9.325 1.00 30.32 53 GLN C CA 1
ATOM 1681 C C . GLN C 1 53 ? 42.369 20.268 8.877 1.00 27.63 53 GLN C C 1
ATOM 1682 O O . GLN C 1 53 ? 41.321 20.613 8.325 1.00 26.42 53 GLN C O 1
ATOM 1688 N N . SER C 1 54 ? 43.372 21.103 9.122 1.00 28.29 54 SER C N 1
ATOM 1689 C CA . SER C 1 54 ? 43.350 22.511 8.745 1.00 29.59 54 SER C CA 1
ATOM 1690 C C . SER C 1 54 ? 42.219 23.276 9.440 1.00 31.01 54 SER C C 1
ATOM 1691 O O . SER C 1 54 ? 41.315 23.793 8.780 1.00 26.57 54 SER C O 1
ATOM 1694 N N . PRO C 1 55 ? 42.292 23.369 10.776 1.00 29.49 55 PRO C N 1
ATOM 1695 C CA . PRO C 1 55 ? 41.266 24.054 11.565 1.00 27.32 55 PRO C CA 1
ATOM 1696 C C . PRO C 1 55 ? 41.214 25.536 11.285 1.00 29.51 55 PRO C C 1
ATOM 1697 O O . PRO C 1 55 ? 42.255 26.172 11.070 1.00 30.54 55 PRO C O 1
ATOM 1701 N N . TYR C 1 56 ? 40.004 26.081 11.292 1.00 26.99 56 TYR C N 1
ATOM 1702 C CA . TYR C 1 56 ? 39.821 27.525 11.342 1.00 28.89 56 TYR C CA 1
ATOM 1703 C C . TYR C 1 56 ? 40.137 28.017 12.748 1.00 33.13 56 TYR C C 1
ATOM 1704 O O . TYR C 1 56 ? 39.975 27.274 13.717 1.00 30.05 56 TYR C O 1
ATOM 1713 N N . GLU C 1 57 ? 40.560 29.274 12.867 1.00 32.46 57 GLU C N 1
ATOM 1714 C CA . GLU C 1 57 ? 40.877 29.843 14.172 1.00 37.17 57 GLU C CA 1
ATOM 1715 C C . GLU C 1 57 ? 39.641 30.054 15.046 1.00 34.93 57 GLU C C 1
ATOM 1716 O O . GLU C 1 57 ? 39.664 29.768 16.241 1.00 38.69 57 GLU C O 1
ATOM 1722 N N . ALA C 1 58 ? 38.568 30.556 14.443 1.00 38.01 58 ALA C N 1
ATOM 1723 C CA . ALA C 1 58 ? 37.346 30.860 15.181 1.00 41.52 58 ALA C CA 1
ATOM 1724 C C . ALA C 1 58 ? 36.671 29.598 15.703 1.00 40.78 58 ALA C C 1
ATOM 1725 O O . ALA C 1 58 ? 36.459 28.651 14.950 1.00 39.10 58 ALA C O 1
ATOM 1727 N N . GLU C 1 59 ? 36.329 29.599 16.988 1.00 39.06 59 GLU C N 1
ATOM 1728 C CA . GLU C 1 59 ? 35.534 28.526 17.568 1.00 36.03 59 GLU C CA 1
ATOM 1729 C C . GLU C 1 59 ? 34.142 29.048 17.918 1.00 37.27 59 GLU C C 1
ATOM 1730 O O . GLU C 1 59 ? 33.965 30.238 18.186 1.00 34.64 59 GLU C O 1
ATOM 1736 N N . PHE C 1 60 ? 33.151 28.163 17.881 1.00 26.03 60 PHE C N 1
ATOM 1737 C CA . PHE C 1 60 ? 31.753 28.585 17.907 1.00 29.33 60 PHE C CA 1
ATOM 1738 C C . PHE C 1 60 ? 30.986 27.952 19.046 1.00 26.65 60 PHE C C 1
ATOM 1739 O O . PHE C 1 60 ? 30.830 26.734 19.103 1.00 24.06 60 PHE C O 1
ATOM 1747 N N . GLY C 1 61 ? 30.490 28.794 19.945 1.00 25.15 61 GLY C N 1
ATOM 1748 C CA . GLY C 1 61 ? 29.592 28.340 20.989 1.00 24.42 61 GLY C CA 1
ATOM 1749 C C . GLY C 1 61 ? 28.164 28.454 20.488 1.00 24.84 61 GLY C C 1
ATOM 1750 O O . GLY C 1 61 ? 27.936 28.844 19.337 1.00 23.44 61 GLY C O 1
ATOM 1751 N N . PRO C 1 62 ? 27.190 28.105 21.338 1.00 25.50 62 PRO C N 1
ATOM 1752 C CA . PRO C 1 62 ? 25.779 28.101 20.922 1.00 22.79 62 PRO C CA 1
ATOM 1753 C C . PRO C 1 62 ? 25.335 29.457 20.400 1.00 23.17 62 PRO C C 1
ATOM 1754 O O . PRO C 1 62 ? 25.661 30.503 20.971 1.00 22.02 62 PRO C O 1
ATOM 1758 N N . GLY C 1 63 ? 24.607 29.446 19.294 1.00 21.31 63 GLY C N 1
ATOM 1759 C CA . GLY C 1 63 ? 24.152 30.690 18.722 1.00 24.40 63 GLY C CA 1
ATOM 1760 C C . GLY C 1 63 ? 23.732 30.517 17.280 1.00 25.21 63 GLY C C 1
ATOM 1761 O O . GLY C 1 63 ? 23.765 29.418 16.741 1.00 21.69 63 GLY C O 1
ATOM 1762 N N . ILE C 1 64 ? 23.349 31.627 16.665 1.00 23.55 64 ILE C N 1
ATOM 1763 C CA . ILE C 1 64 ? 22.925 31.641 15.278 1.00 23.13 64 ILE C CA 1
ATOM 1764 C C . ILE C 1 64 ? 23.947 32.438 14.500 1.00 27.03 64 ILE C C 1
ATOM 1765 O O . ILE C 1 64 ? 24.265 33.576 14.863 1.00 25.55 64 ILE C O 1
ATOM 1770 N N . TYR C 1 65 ? 24.490 31.837 13.443 1.00 21.77 65 TYR C N 1
ATOM 1771 C CA . TYR C 1 65 ? 25.531 32.491 12.660 1.00 25.24 65 TYR C CA 1
ATOM 1772 C C . TYR C 1 65 ? 25.064 32.628 11.219 1.00 26.03 65 TYR C C 1
ATOM 1773 O O . TYR C 1 65 ? 25.287 31.740 10.401 1.00 23.76 65 TYR C O 1
ATOM 1782 N N . PRO C 1 66 ? 24.391 33.745 10.909 1.00 25.85 66 PRO C N 1
ATOM 1783 C CA . PRO C 1 66 ? 23.666 33.895 9.642 1.00 22.38 66 PRO C CA 1
ATOM 1784 C C . PRO C 1 66 ? 24.546 34.048 8.412 1.00 23.58 66 PRO C C 1
ATOM 1785 O O . PRO C 1 66 ? 24.055 33.844 7.301 1.00 25.73 66 PRO C O 1
ATOM 1789 N N . SER C 1 67 ? 25.816 34.396 8.582 1.00 22.90 67 SER C N 1
ATOM 1790 C CA . SER C 1 67 ? 26.724 34.425 7.449 1.00 24.30 67 SER C CA 1
ATOM 1791 C C . SER C 1 67 ? 28.133 34.035 7.900 1.00 32.34 67 SER C C 1
ATOM 1792 O O . SER C 1 67 ? 28.908 34.898 8.324 1.00 32.79 67 SER C O 1
ATOM 1795 N N . ILE C 1 68 ? 28.479 32.749 7.821 1.00 24.65 68 ILE C N 1
ATOM 1796 C CA . ILE C 1 68 ? 29.754 32.332 8.397 1.00 28.46 68 ILE C CA 1
ATOM 1797 C C . ILE C 1 68 ? 30.946 32.799 7.575 1.00 27.85 68 ILE C C 1
ATOM 1798 O O . ILE C 1 68 ? 32.075 32.779 8.060 1.00 29.41 68 ILE C O 1
ATOM 1803 N N . ALA C 1 69 ? 30.700 33.247 6.348 1.00 31.60 69 ALA C N 1
ATOM 1804 C CA . ALA C 1 69 ? 31.756 33.886 5.566 1.00 36.23 69 ALA C CA 1
ATOM 1805 C C . ALA C 1 69 ? 32.300 35.115 6.297 1.00 35.51 69 ALA C C 1
ATOM 1806 O O . ALA C 1 69 ? 33.461 35.471 6.122 1.00 38.37 69 ALA C O 1
ATOM 1808 N N . ASP C 1 70 ? 31.473 35.746 7.133 1.00 36.38 70 ASP C N 1
ATOM 1809 C CA . ASP C 1 70 ? 31.917 36.887 7.941 1.00 37.88 70 ASP C CA 1
ATOM 1810 C C . ASP C 1 70 ? 33.022 36.508 8.923 1.00 41.18 70 ASP C C 1
ATOM 1811 O O . ASP C 1 70 ? 33.773 37.370 9.386 1.00 40.50 70 ASP C O 1
ATOM 1816 N N . TYR C 1 71 ? 33.119 35.224 9.251 1.00 37.38 71 TYR C N 1
ATOM 1817 C CA . TYR C 1 71 ? 34.137 34.762 10.189 1.00 37.61 71 TYR C CA 1
ATOM 1818 C C . TYR C 1 71 ? 35.332 34.178 9.457 1.00 38.61 71 TYR C C 1
ATOM 1819 O O . TYR C 1 71 ? 36.221 33.607 10.085 1.00 42.41 71 TYR C O 1
ATOM 1828 N N . GLY C 1 72 ? 35.336 34.299 8.133 1.00 34.10 72 GLY C N 1
ATOM 1829 C CA . GLY C 1 72 ? 36.406 33.756 7.311 1.00 32.22 72 GLY C CA 1
ATOM 1830 C C . GLY C 1 72 ? 36.168 32.331 6.844 1.00 38.02 72 GLY C C 1
ATOM 1831 O O . GLY C 1 72 ? 37.018 31.736 6.182 1.00 36.11 72 GLY C O 1
ATOM 1832 N N . ILE C 1 73 ? 35.008 31.776 7.185 1.00 35.82 73 ILE C N 1
ATOM 1833 C CA . ILE C 1 73 ? 34.704 30.381 6.864 1.00 33.57 73 ILE C CA 1
ATOM 1834 C C . ILE C 1 73 ? 34.120 30.225 5.461 1.00 36.55 73 ILE C C 1
ATOM 1835 O O . ILE C 1 73 ? 33.051 30.759 5.172 1.00 38.03 73 ILE C O 1
ATOM 1840 N N . ASN C 1 74 ? 34.800 29.478 4.596 1.00 37.45 74 ASN C N 1
ATOM 1841 C CA . ASN C 1 74 ? 34.256 29.191 3.273 1.00 36.50 74 ASN C CA 1
ATOM 1842 C C . ASN C 1 74 ? 33.817 27.733 3.136 1.00 39.73 74 ASN C C 1
ATOM 1843 O O . ASN C 1 74 ? 32.633 27.444 2.942 1.00 44.86 74 ASN C O 1
ATOM 1848 N N . VAL C 1 75 ? 34.776 26.820 3.195 1.00 32.98 75 VAL C N 1
ATOM 1849 C CA . VAL C 1 75 ? 34.474 25.401 3.110 1.00 33.94 75 VAL C CA 1
ATOM 1850 C C . VAL C 1 75 ? 34.541 24.802 4.511 1.00 28.78 75 VAL C C 1
ATOM 1851 O O . VAL C 1 75 ? 35.394 25.184 5.311 1.00 28.96 75 VAL C O 1
ATOM 1855 N N . ILE C 1 76 ? 33.616 23.903 4.827 1.00 25.35 76 ILE C N 1
ATOM 1856 C CA . ILE C 1 76 ? 33.729 23.138 6.064 1.00 23.86 76 ILE C CA 1
ATOM 1857 C C . ILE C 1 76 ? 33.876 21.673 5.705 1.00 26.82 76 ILE C C 1
ATOM 1858 O O . ILE C 1 76 ? 32.888 21.001 5.362 1.00 24.87 76 ILE C O 1
ATOM 1863 N N . GLY C 1 77 ? 35.113 21.181 5.763 1.00 25.85 77 GLY C N 1
ATOM 1864 C CA . GLY C 1 77 ? 35.382 19.790 5.454 1.00 25.24 77 GLY C CA 1
ATOM 1865 C C . GLY C 1 77 ? 34.951 18.873 6.581 1.00 21.80 77 GLY C C 1
ATOM 1866 O O . GLY C 1 77 ? 34.495 17.760 6.345 1.00 23.25 77 GLY C O 1
ATOM 1867 N N . SER C 1 78 ? 35.095 19.353 7.811 1.00 20.34 78 SER C N 1
ATOM 1868 C CA . SER C 1 78 ? 34.730 18.587 8.993 1.00 19.23 78 SER C CA 1
ATOM 1869 C C . SER C 1 78 ? 34.562 19.538 10.178 1.00 19.78 78 SER C C 1
ATOM 1870 O O . SER C 1 78 ? 34.941 20.702 10.100 1.00 19.67 78 SER C O 1
ATOM 1873 N N . MET C 1 79 ? 33.989 19.039 11.269 1.00 19.47 79 MET C N 1
ATOM 1874 C CA . MET C 1 79 ? 33.767 19.862 12.446 1.00 19.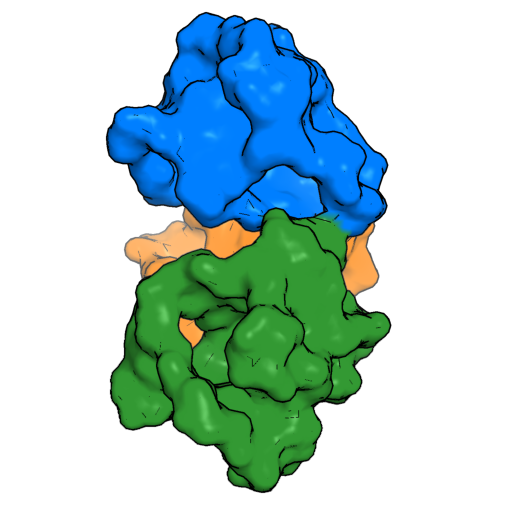72 79 MET C CA 1
ATOM 1875 C C . MET C 1 79 ? 33.496 18.964 13.628 1.00 21.21 79 MET C C 1
ATOM 1876 O O . MET C 1 79 ? 32.993 17.856 13.462 1.00 21.49 79 MET C O 1
ATOM 1881 N N . LYS C 1 80 ? 33.811 19.441 14.822 1.00 23.21 80 LYS C N 1
ATOM 1882 C CA . LYS C 1 80 ? 33.602 18.620 16.009 1.00 25.59 80 LYS C CA 1
ATOM 1883 C C . LYS C 1 80 ? 33.429 19.473 17.247 1.00 25.12 80 LYS C C 1
ATOM 1884 O O . LYS C 1 80 ? 33.948 20.587 17.325 1.00 26.11 80 LYS C O 1
ATOM 1890 N N . ARG C 1 81 ? 32.676 18.940 18.200 1.00 26.51 81 ARG C N 1
ATOM 1891 C CA . ARG C 1 81 ? 32.535 19.555 19.512 1.00 26.15 81 ARG C CA 1
ATOM 1892 C C . ARG C 1 81 ? 33.815 19.381 20.288 1.00 30.28 81 ARG C C 1
ATOM 1893 O O . ARG C 1 81 ? 34.297 18.261 20.443 1.00 34.57 81 ARG C O 1
ATOM 1901 N N . ILE C 1 82 ? 34.391 20.481 20.753 1.00 31.55 82 ILE C N 1
ATOM 1902 C CA . ILE C 1 82 ? 35.583 20.386 21.578 1.00 30.18 82 ILE C CA 1
ATOM 1903 C C . ILE C 1 82 ? 35.273 20.538 23.071 1.00 38.05 82 ILE C C 1
ATOM 1904 O O . ILE C 1 82 ? 36.135 20.247 23.913 1.00 34.33 82 ILE C O 1
ATOM 1909 N N . SER C 1 83 ? 34.060 20.988 23.400 1.00 28.75 83 SER C N 1
ATOM 1910 C CA . SER C 1 83 ? 33.599 20.980 24.795 1.00 34.56 83 SER C CA 1
ATOM 1911 C C . SER C 1 83 ? 32.084 21.085 24.877 1.00 32.11 83 SER C C 1
ATOM 1912 O O . SER C 1 83 ? 31.421 21.213 23.849 1.00 33.73 83 SER C O 1
#

B-factor: mean 29.71, std 8.31, range [14.82, 67.63]

InterPro domains:
  IPR001064 Beta/gamma crystallin [PF00030] (58-137)
  IPR011024 Gamma-crystallin-like [SSF49695] (53-137)

Nearest PDB structures (foldseek):
  5ht7-assembly1_C  TM=1.008E+00  e=1.171E-15  Methanothrix thermoacetophila PT
  1bd7-assembly1_B  TM=8.592E-01  e=1.650E-04  Rattus norvegicus
  1ytq-assembly1_A  TM=8.309E-01  e=1.750E-04  Homo sapiens
  1oki-assembly1_B  TM=8.370E-01  e=5.051E-04  Homo sapiens
  1blb-assembly1_B-2  TM=8.270E-01  e=1.957E-03  Bos taurus